Protein AF-A0A1Q3MLZ8-F1 (afdb_monomer)

Solvent-accessible surface area (backbone atoms only — not comparable to full-atom values): 15235 Å² total; per-residue (Å²): 138,84,83,76,79,77,81,77,80,66,78,76,72,69,44,71,68,52,43,53,50,34,52,52,49,49,41,58,77,70,60,62,85,71,58,78,44,83,71,49,74,43,59,50,39,74,92,38,87,83,41,72,38,33,39,41,32,28,36,39,48,103,58,30,32,38,43,34,30,24,43,70,86,47,43,76,33,33,35,39,60,50,59,80,72,77,79,40,69,57,86,44,72,70,50,44,52,54,44,48,55,50,40,51,52,52,48,63,74,63,61,66,91,61,54,62,44,75,65,43,84,82,76,55,88,64,62,95,39,49,45,42,27,35,26,35,58,97,89,28,38,45,40,78,40,88,43,29,38,33,30,23,41,28,38,94,78,70,41,79,44,32,40,35,40,54,90,73,77,60,50,69,73,89,65,80,66,69,51,54,69,69,58,37,49,56,41,52,58,50,52,59,73,70,64,76,49,72,96,40,46,80,69,47,78,46,75,46,76,75,38,72,29,31,39,24,52,88,86,45,69,50,27,42,52,20,38,38,26,44,29,44,39,33,31,36,68,88,85,51,76,49,70,48,72,46,76,45,40,20,33,20,69,79,52,48,74,51,89,62,89,83,76,79,134

Radius of gyration: 22.16 Å; Cα contacts (8 Å, |Δi|>4): 512; chains: 1; bounding box: 41×79×54 Å

pLDDT: mean 82.91, std 14.46, range [31.94, 97.62]

Secondary structure (DSSP, 8-state):
---------------HHHHHHHHHHHHHHTT--S--EEEEEE-TTSS-TT--SEEEEEEEETTEEEEEEE-TTS-EEEEEEEESS--PPP-SHHHHHHHHHHHHHHHHHH--SS-BPPP-TTT----TTEEEEEBEETTEEEEES--EEEEEEETTTTEEEEEE--S---EE-----SS-HHHHHHHHHHHHHHTTTTTSEEEEEEEPPPEEEEEE-TT-SEEEEEEEEEEEEEEE-SSSEEEEEEEEEEETTT-PEE-------

Mean predicted aligned error: 8.54 Å

Foldseek 3Di:
DDPPPPPPPPVPFDDQVLLVVLVVVLCVLQVAAADWDWDDWAAACPVHPPGQWIWTKTDRDPFKIKIFTAHRVSHTQKIAIDGPPDQAAQDDPVSLVVLLVLLVVSVVSSVAPFDWAFADPLQDDDPRQKGWTFGDDPPAGEHAPRQTWIWGAGPPVRHTRITHHDPDDAAEPDDDQPDDPVLLVVLQVCVVQPDDDP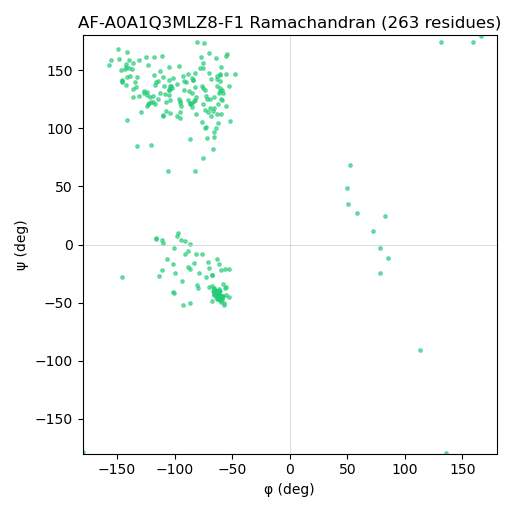PWHWPDKDWDRWGFHFYDHPPRSYTATWIKTFMWTWTDPVVDIFTDIDIWIAGRHPRHTDDHDDDGD

Nearest PDB structures (foldseek):
  4cpk-assembly1_A  TM=4.325E-01  e=4.401E-01  Staphylococcus aureus subsp. aureus Mu50
  8j1g-assembly1_B  TM=2.590E-01  e=1.345E+00  Pseudomonas veronii
  1iwm-assembly1_A  TM=2.422E-01  e=3.676E+00  Escherichia coli
  6baq-assembly1_A  TM=1.648E-01  e=5.747E+00  Mus musculus

Sequence (265 aa):
MILAALVLTVGAQMSAERAISATRAFIKDYKLPGKYSLLSCSPPGTWSPEDKLWHVDFVRSPSSKYEFQVNEKGRVIGMFRSGMERVMPIRTPEWKAKADDRAEQILKQFHPEFPYNPPDPYLARFGENAHVFMVTKNGLPFVGRILAYSVTIEGPTWEMTRFGAPDSLPSVNAKSPKITSKVAEQTAERSIRATDYKPFKLNSLKLGPPRLVYYAGETAPEARLAWYFKAMISIDRGRGYSGGEEGIVIDALTGERIKTPYRLP

Structure (mmCIF, N/CA/C/O backbone):
data_AF-A0A1Q3MLZ8-F1
#
_entry.id   AF-A0A1Q3MLZ8-F1
#
loop_
_atom_site.group_PDB
_atom_site.id
_atom_site.type_symbol
_atom_site.label_atom_id
_atom_site.label_alt_id
_atom_site.label_comp_id
_atom_site.label_asym_id
_atom_site.label_entity_id
_atom_site.label_seq_id
_atom_site.pdbx_PDB_ins_code
_atom_site.Cartn_x
_atom_site.Cartn_y
_atom_site.Cartn_z
_atom_site.occupancy
_atom_site.B_iso_or_equiv
_atom_site.auth_seq_id
_atom_site.auth_comp_id
_atom_site.auth_asym_id
_atom_site.auth_atom_id
_atom_site.pdbx_PDB_model_num
ATOM 1 N N . MET A 1 1 ? 10.216 -52.632 -20.377 1.00 36.22 1 MET A N 1
ATOM 2 C CA . MET A 1 1 ? 10.879 -51.311 -20.427 1.00 36.22 1 MET A CA 1
ATOM 3 C C . MET A 1 1 ? 9.826 -50.258 -20.124 1.00 36.22 1 MET A C 1
ATOM 5 O O . MET A 1 1 ? 9.014 -49.962 -20.988 1.00 36.22 1 MET A O 1
ATOM 9 N N . ILE A 1 2 ? 9.750 -49.799 -18.875 1.00 31.94 2 ILE A N 1
ATOM 10 C CA . ILE A 1 2 ? 8.797 -48.763 -18.459 1.00 31.94 2 ILE A CA 1
ATOM 11 C C . ILE A 1 2 ? 9.547 -47.434 -18.519 1.00 31.94 2 ILE A C 1
ATOM 13 O O . ILE A 1 2 ? 10.517 -47.238 -17.791 1.00 31.94 2 ILE A O 1
ATOM 17 N N . LEU A 1 3 ? 9.128 -46.561 -19.436 1.00 33.31 3 LEU A N 1
ATOM 18 C CA . LEU A 1 3 ? 9.609 -45.190 -19.545 1.00 33.31 3 LEU A CA 1
ATOM 19 C C . LEU A 1 3 ? 9.001 -44.401 -18.375 1.00 33.31 3 LEU A C 1
ATOM 21 O O . LEU A 1 3 ? 7.823 -44.050 -18.396 1.00 33.31 3 LEU A O 1
ATOM 25 N N . ALA A 1 4 ? 9.784 -44.169 -17.324 1.00 35.12 4 ALA A N 1
ATOM 26 C CA . ALA A 1 4 ? 9.413 -43.234 -16.274 1.00 35.12 4 ALA A CA 1
ATOM 27 C C . ALA A 1 4 ? 9.564 -41.812 -16.832 1.00 35.12 4 ALA A C 1
ATOM 29 O O . ALA A 1 4 ? 10.672 -41.286 -16.935 1.00 35.12 4 ALA A O 1
ATOM 30 N N . ALA A 1 5 ? 8.446 -41.203 -17.230 1.00 39.28 5 ALA A N 1
ATOM 31 C CA . ALA A 1 5 ? 8.375 -39.770 -17.468 1.00 39.28 5 ALA A CA 1
ATOM 32 C C . ALA A 1 5 ? 8.584 -39.065 -16.122 1.00 39.28 5 ALA A C 1
ATOM 34 O O . ALA A 1 5 ? 7.677 -38.959 -15.297 1.00 39.28 5 ALA A O 1
ATOM 35 N N . LEU A 1 6 ? 9.825 -38.648 -15.883 1.00 35.09 6 LEU A N 1
ATOM 36 C CA . LEU A 1 6 ? 10.214 -37.812 -14.763 1.00 35.09 6 LEU A CA 1
ATOM 37 C C . LEU A 1 6 ? 9.503 -36.461 -14.926 1.00 35.09 6 LEU A C 1
ATOM 39 O O . LEU A 1 6 ? 9.908 -35.621 -15.729 1.00 35.09 6 LEU A O 1
ATOM 43 N N . VAL A 1 7 ? 8.407 -36.270 -14.194 1.00 39.69 7 VAL A N 1
ATOM 44 C CA . VAL A 1 7 ? 7.743 -34.973 -14.048 1.00 39.69 7 VAL A CA 1
ATOM 45 C C . VAL A 1 7 ? 8.705 -34.056 -13.292 1.00 39.69 7 VAL A C 1
ATOM 47 O O . VAL A 1 7 ? 8.755 -34.040 -12.065 1.00 39.69 7 VAL A O 1
ATOM 50 N N . LEU A 1 8 ? 9.514 -33.307 -14.039 1.00 36.94 8 LEU A N 1
ATOM 51 C CA . LEU A 1 8 ? 10.316 -32.197 -13.535 1.00 36.94 8 LEU A CA 1
ATOM 52 C C . LEU A 1 8 ? 9.395 -30.997 -13.280 1.00 36.94 8 LEU A C 1
ATOM 54 O O . LEU A 1 8 ? 9.418 -30.012 -14.010 1.00 36.94 8 LEU A O 1
ATOM 58 N N . THR A 1 9 ? 8.602 -31.034 -12.211 1.00 38.34 9 THR A N 1
ATOM 59 C CA . THR A 1 9 ? 8.164 -29.794 -11.554 1.00 38.34 9 THR A CA 1
ATOM 60 C C . THR A 1 9 ? 9.270 -29.339 -10.609 1.00 38.34 9 THR A C 1
ATOM 62 O O . THR A 1 9 ? 9.102 -29.302 -9.393 1.00 38.34 9 THR A O 1
ATOM 65 N N . VAL A 1 10 ? 10.436 -29.017 -11.170 1.00 39.97 10 VAL A N 1
ATOM 66 C CA . VAL A 1 10 ? 11.390 -28.147 -10.485 1.00 39.97 10 VAL A CA 1
ATOM 67 C C . VAL A 1 10 ? 10.805 -26.757 -10.655 1.00 39.97 10 VAL A C 1
ATOM 69 O O . VAL A 1 10 ? 10.784 -26.234 -11.768 1.00 39.97 10 VAL A O 1
ATOM 72 N N . GLY A 1 11 ? 10.234 -26.195 -9.588 1.00 42.03 11 GLY A N 1
ATOM 73 C CA . GLY A 1 11 ? 9.784 -24.807 -9.590 1.00 42.03 11 GLY A CA 1
ATOM 74 C C . GLY A 1 11 ? 10.948 -23.942 -10.054 1.00 42.03 11 GLY A C 1
ATOM 75 O O . GLY A 1 11 ? 11.943 -23.829 -9.345 1.00 42.03 11 GLY A O 1
ATOM 76 N N . ALA A 1 12 ? 10.876 -23.435 -11.287 1.00 54.19 12 ALA A N 1
ATOM 77 C CA . ALA A 1 12 ? 11.987 -22.730 -11.901 1.00 54.19 12 ALA A CA 1
ATOM 78 C C . ALA A 1 12 ? 12.291 -21.489 -11.060 1.00 54.19 12 ALA A C 1
ATOM 80 O O . ALA A 1 12 ? 11.532 -20.514 -11.097 1.00 54.19 12 ALA A O 1
ATOM 81 N N . GLN A 1 13 ? 13.381 -21.558 -10.294 1.00 72.62 13 GLN A N 1
ATOM 82 C CA . GLN A 1 13 ? 13.883 -20.462 -9.480 1.00 72.62 13 GLN A CA 1
ATOM 83 C C . GLN A 1 13 ? 14.044 -19.226 -10.374 1.00 72.62 13 GLN A C 1
ATOM 85 O O . GLN A 1 13 ? 14.461 -19.324 -11.533 1.00 72.62 13 GLN A O 1
ATOM 90 N N . MET A 1 14 ? 13.627 -18.065 -9.873 1.00 88.06 14 MET A N 1
ATOM 91 C CA . MET A 1 14 ? 13.732 -16.817 -10.624 1.00 88.06 14 MET A CA 1
ATOM 92 C C . MET A 1 14 ? 15.195 -16.546 -10.993 1.00 88.06 14 MET A C 1
ATOM 94 O O . MET A 1 14 ? 16.074 -16.657 -10.140 1.00 88.06 14 MET A O 1
ATOM 98 N N . SER A 1 15 ? 15.448 -16.184 -12.252 1.00 92.56 15 SER A N 1
ATOM 99 C CA . SER A 1 15 ? 16.774 -15.812 -12.754 1.00 92.56 15 SER A CA 1
ATOM 100 C C . SER A 1 15 ? 16.832 -14.323 -13.093 1.00 92.56 15 SER A C 1
ATOM 102 O O . SER A 1 15 ? 15.796 -13.690 -13.312 1.00 92.56 15 SER A O 1
ATOM 104 N N . ALA A 1 16 ? 18.047 -13.778 -13.206 1.00 94.25 16 ALA A N 1
ATOM 105 C CA . ALA A 1 16 ? 18.265 -12.394 -13.630 1.00 94.25 16 ALA A CA 1
ATOM 106 C C . ALA A 1 16 ? 17.601 -12.100 -14.987 1.00 94.25 16 ALA A C 1
ATOM 108 O O . ALA A 1 16 ? 16.921 -11.091 -15.144 1.00 94.25 16 ALA A O 1
ATOM 109 N N . GLU A 1 17 ? 17.726 -13.013 -15.955 1.00 95.62 17 GLU A N 1
ATOM 110 C CA . GLU A 1 17 ? 17.107 -12.872 -17.279 1.00 95.62 17 GLU A CA 1
ATOM 111 C C . GLU A 1 17 ? 15.580 -12.800 -17.203 1.00 95.62 17 GLU A C 1
ATOM 113 O O . GLU A 1 17 ? 14.965 -11.958 -17.860 1.00 95.62 17 GLU A O 1
ATOM 118 N N . ARG A 1 18 ? 14.956 -13.638 -16.363 1.00 95.44 18 ARG A N 1
ATOM 119 C CA . ARG A 1 18 ? 13.503 -13.609 -16.155 1.00 95.44 18 ARG A CA 1
ATOM 120 C C . ARG A 1 18 ? 13.062 -12.319 -15.466 1.00 95.44 18 ARG A C 1
ATOM 122 O O . ARG A 1 18 ? 12.063 -11.744 -15.890 1.00 95.44 18 ARG A O 1
ATOM 129 N N . ALA A 1 19 ? 13.816 -11.830 -14.479 1.00 96.62 19 ALA A N 1
ATOM 130 C CA . ALA A 1 19 ? 13.542 -10.550 -13.826 1.00 96.62 19 ALA A CA 1
ATOM 131 C C . ALA A 1 19 ? 13.651 -9.374 -14.815 1.00 96.62 19 ALA A C 1
ATOM 133 O O . ALA A 1 19 ? 12.733 -8.562 -14.914 1.00 96.62 19 ALA A O 1
ATOM 134 N N . ILE A 1 20 ? 14.714 -9.325 -15.625 1.00 97.62 20 ILE A N 1
ATOM 135 C CA . ILE A 1 20 ? 14.895 -8.313 -16.678 1.00 97.62 20 ILE A CA 1
ATOM 136 C C . ILE A 1 20 ? 13.758 -8.384 -17.703 1.00 97.62 20 ILE A C 1
ATOM 138 O O . ILE A 1 20 ? 13.213 -7.350 -18.094 1.00 97.62 20 ILE A O 1
ATOM 142 N N . SER A 1 21 ? 13.383 -9.589 -18.142 1.00 96.81 21 SER A N 1
ATOM 143 C CA . SER A 1 21 ? 12.293 -9.792 -19.099 1.00 96.81 21 SER A CA 1
ATOM 144 C C . SER A 1 21 ? 10.950 -9.319 -18.539 1.00 96.81 21 SER A C 1
ATOM 146 O O . SER A 1 21 ? 10.215 -8.623 -19.240 1.00 96.81 21 SER A O 1
ATOM 148 N N . ALA A 1 22 ? 10.644 -9.641 -17.279 1.00 95.75 22 ALA A N 1
ATOM 149 C CA . ALA A 1 22 ? 9.442 -9.170 -16.595 1.00 95.75 22 ALA A CA 1
ATOM 150 C C . ALA A 1 22 ? 9.398 -7.637 -16.516 1.00 95.75 22 ALA A C 1
ATOM 152 O O . ALA A 1 22 ? 8.379 -7.027 -16.841 1.00 95.75 22 ALA A O 1
ATOM 153 N N . THR A 1 23 ? 10.519 -7.000 -16.174 1.00 97.19 23 THR A N 1
ATOM 154 C CA . THR A 1 23 ? 10.620 -5.536 -16.132 1.00 97.19 23 THR A CA 1
ATOM 155 C C . THR A 1 23 ? 10.431 -4.904 -17.513 1.00 97.19 23 THR A C 1
ATOM 157 O O . THR A 1 23 ? 9.721 -3.908 -17.643 1.00 97.19 23 THR A O 1
ATOM 160 N N . ARG A 1 24 ? 11.004 -5.484 -18.576 1.00 96.44 24 ARG A N 1
ATOM 161 C CA . ARG A 1 24 ? 10.799 -4.996 -19.953 1.00 96.44 24 ARG A CA 1
ATOM 162 C C . ARG A 1 24 ? 9.348 -5.132 -20.407 1.00 96.44 24 ARG A C 1
ATOM 164 O O . ARG A 1 24 ? 8.842 -4.220 -21.059 1.00 96.44 24 ARG A O 1
ATOM 171 N N . ALA A 1 25 ? 8.690 -6.240 -20.062 1.00 95.06 25 ALA A N 1
ATOM 172 C CA . ALA A 1 25 ? 7.267 -6.427 -20.325 1.00 95.06 25 ALA A CA 1
ATOM 173 C C . ALA A 1 25 ? 6.442 -5.352 -19.607 1.00 95.06 25 ALA A C 1
ATOM 175 O O . ALA A 1 25 ? 5.679 -4.645 -20.253 1.00 95.06 25 ALA A O 1
ATOM 176 N N . PHE A 1 26 ? 6.710 -5.115 -18.320 1.00 95.12 26 PHE A N 1
ATOM 177 C CA . PHE A 1 26 ? 6.059 -4.053 -17.553 1.00 95.12 26 PHE A CA 1
ATOM 178 C C . PHE A 1 26 ? 6.249 -2.668 -18.200 1.00 95.12 26 PHE A C 1
ATOM 180 O O . PHE A 1 26 ? 5.276 -1.963 -18.452 1.00 95.12 26 PHE A O 1
ATOM 187 N N . ILE A 1 27 ? 7.483 -2.283 -18.546 1.00 93.81 27 ILE A N 1
ATOM 188 C CA . ILE A 1 27 ? 7.768 -1.013 -19.243 1.00 93.81 27 ILE A CA 1
ATOM 189 C C . ILE A 1 27 ? 6.905 -0.863 -20.506 1.00 93.81 27 ILE A C 1
ATOM 191 O O . ILE A 1 27 ? 6.338 0.206 -20.746 1.00 93.81 27 ILE A O 1
ATOM 195 N N . LYS A 1 28 ? 6.798 -1.934 -21.301 1.00 92.31 28 LYS A N 1
ATOM 196 C CA . LYS A 1 28 ? 6.024 -1.962 -22.544 1.00 92.31 28 LYS A CA 1
ATOM 197 C C . LYS A 1 28 ? 4.520 -1.852 -22.285 1.00 92.31 28 LYS A C 1
ATOM 199 O O . LYS A 1 28 ? 3.865 -1.023 -22.915 1.00 92.31 28 LYS A O 1
ATOM 204 N N . ASP A 1 29 ? 3.992 -2.651 -21.366 1.00 91.56 29 ASP A N 1
ATOM 205 C CA . ASP A 1 29 ? 2.555 -2.761 -21.100 1.00 91.56 29 ASP A CA 1
ATOM 206 C C . ASP A 1 29 ? 1.985 -1.454 -20.530 1.00 91.56 29 ASP A C 1
ATOM 208 O O . ASP A 1 29 ? 0.914 -1.009 -20.948 1.00 91.56 29 ASP A O 1
ATOM 212 N N . TYR A 1 30 ? 2.746 -0.765 -19.670 1.00 89.81 30 TYR A N 1
ATOM 213 C CA . TYR A 1 30 ? 2.349 0.535 -19.105 1.00 89.81 30 TYR A CA 1
ATOM 214 C C . TYR A 1 30 ? 2.819 1.739 -19.912 1.00 89.81 30 TYR A C 1
ATOM 216 O O . TYR A 1 30 ? 2.558 2.875 -19.506 1.00 89.81 30 TYR A O 1
ATOM 224 N N . LYS A 1 31 ? 3.474 1.505 -21.057 1.00 89.50 31 LYS A N 1
ATOM 225 C CA . LYS A 1 31 ? 3.992 2.545 -21.955 1.00 89.50 31 LYS A CA 1
ATOM 226 C C . LYS A 1 31 ? 4.811 3.584 -21.196 1.00 89.50 31 LYS A C 1
ATOM 228 O O . LYS A 1 31 ? 4.578 4.787 -21.331 1.00 89.50 31 LYS A O 1
ATOM 233 N N . LEU A 1 32 ? 5.740 3.117 -20.361 1.00 89.94 32 LEU A N 1
ATOM 234 C CA . LEU A 1 32 ? 6.632 4.042 -19.683 1.00 89.94 32 LEU A CA 1
ATOM 235 C C . LEU A 1 32 ? 7.432 4.829 -20.752 1.00 89.94 32 LEU A C 1
ATOM 237 O O . LEU A 1 32 ? 7.745 4.286 -21.818 1.00 89.94 32 LEU A O 1
ATOM 241 N N . PRO A 1 33 ? 7.759 6.106 -20.495 1.00 86.38 33 PRO A N 1
ATOM 242 C CA . PRO A 1 33 ? 8.483 6.977 -21.421 1.00 86.38 33 PRO A CA 1
ATOM 243 C C . PRO A 1 33 ? 10.007 6.910 -21.242 1.00 86.38 33 PRO A C 1
ATOM 245 O O . PRO A 1 33 ? 10.520 6.928 -20.116 1.00 86.38 33 PRO A O 1
ATOM 248 N N . GLY A 1 34 ? 10.742 6.921 -22.354 1.00 84.31 34 GLY A N 1
ATOM 249 C CA . GLY A 1 34 ? 12.201 7.057 -22.378 1.00 84.31 34 GLY A CA 1
ATOM 250 C C . GLY A 1 34 ? 12.910 6.028 -23.254 1.00 84.31 34 GLY A C 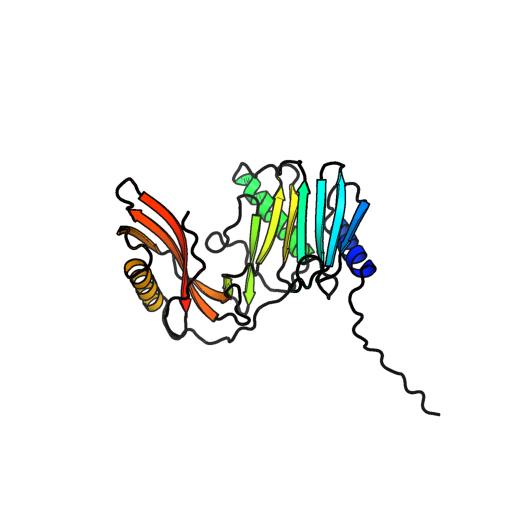1
ATOM 251 O O . GLY A 1 34 ? 12.298 5.116 -23.807 1.00 84.31 34 GLY A O 1
ATOM 252 N N . LYS A 1 35 ? 14.228 6.196 -23.391 1.00 84.88 35 LYS A N 1
ATOM 253 C CA . LYS A 1 35 ? 15.106 5.179 -23.979 1.00 84.88 35 LYS A CA 1
ATOM 254 C C . LYS A 1 35 ? 15.707 4.378 -22.836 1.00 84.88 35 LYS A C 1
ATOM 256 O O . LYS A 1 35 ? 16.299 4.965 -21.940 1.00 84.88 35 LYS A O 1
ATOM 261 N N . TYR A 1 36 ? 15.540 3.062 -22.875 1.00 89.06 36 TYR A N 1
ATOM 262 C CA . TYR A 1 36 ? 15.887 2.194 -21.756 1.00 89.06 36 TYR A CA 1
ATOM 263 C C . TYR A 1 36 ? 17.138 1.387 -22.037 1.00 89.06 36 TYR A C 1
ATOM 265 O O . TYR A 1 36 ? 17.123 0.480 -22.872 1.00 89.06 36 TYR A O 1
ATOM 273 N N . SER A 1 37 ? 18.182 1.660 -21.266 1.00 93.81 37 SER A N 1
ATOM 274 C CA . SER A 1 37 ? 19.364 0.806 -21.192 1.00 93.81 37 SER A CA 1
ATOM 275 C C . SER A 1 37 ? 19.428 0.183 -19.809 1.00 93.81 37 SER A C 1
ATOM 277 O O . SER A 1 37 ? 19.278 0.885 -18.811 1.00 93.81 37 SER A O 1
ATOM 279 N N . LEU A 1 38 ? 19.614 -1.137 -19.753 1.00 96.25 38 LEU A N 1
ATOM 280 C CA . LEU A 1 38 ? 19.795 -1.840 -18.486 1.00 96.25 38 LEU A CA 1
ATOM 281 C C . LEU A 1 38 ? 21.032 -1.263 -17.786 1.00 96.25 38 LEU A C 1
ATOM 283 O O . LEU A 1 38 ? 22.102 -1.219 -18.388 1.00 96.25 38 LEU A O 1
ATOM 287 N N . LEU A 1 39 ? 20.863 -0.811 -16.546 1.00 94.38 39 LEU A N 1
ATOM 288 C CA . LEU A 1 39 ? 21.945 -0.319 -15.698 1.00 94.38 39 LEU A CA 1
ATOM 289 C C . LEU A 1 39 ? 22.490 -1.448 -14.827 1.00 94.38 39 LEU A C 1
ATOM 291 O O . LEU A 1 39 ? 23.692 -1.693 -14.797 1.00 94.38 39 LEU A O 1
ATOM 295 N N . SER A 1 40 ? 21.594 -2.136 -14.123 1.00 95.69 40 SER A N 1
ATOM 296 C CA . SER A 1 40 ? 21.945 -3.210 -13.201 1.00 95.69 40 SER A CA 1
ATOM 297 C C . SER A 1 40 ? 20.780 -4.180 -13.010 1.00 95.69 40 SER A C 1
ATOM 299 O O . SER A 1 40 ? 19.616 -3.861 -13.261 1.00 95.69 40 SER A O 1
ATOM 301 N N . CYS A 1 41 ? 21.116 -5.391 -12.575 1.00 96.56 41 CYS A N 1
ATOM 302 C CA . CYS A 1 41 ? 20.168 -6.392 -12.111 1.00 96.56 41 CYS A CA 1
ATOM 303 C C . CYS A 1 41 ? 20.791 -7.101 -10.906 1.00 96.56 41 CYS A C 1
ATOM 305 O O . CYS A 1 41 ? 21.731 -7.881 -11.062 1.00 96.56 41 CYS A O 1
ATOM 307 N N . SER A 1 42 ? 20.284 -6.811 -9.714 1.00 95.69 42 SER A N 1
ATOM 308 C CA . SER A 1 42 ? 20.791 -7.330 -8.447 1.00 95.69 42 SER A CA 1
ATOM 309 C C . SER A 1 42 ? 19.855 -8.411 -7.897 1.00 95.69 42 SER A C 1
ATOM 311 O O . SER A 1 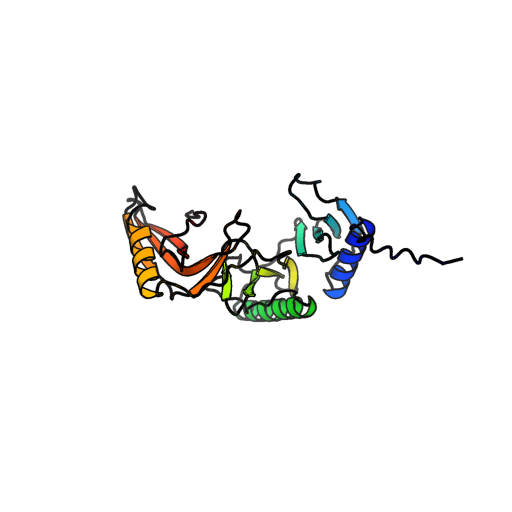42 ? 18.638 -8.202 -7.881 1.00 95.69 42 SER A O 1
ATOM 313 N N . PRO A 1 43 ? 20.385 -9.561 -7.447 1.00 94.00 43 PRO A N 1
ATOM 314 C CA . PRO A 1 43 ? 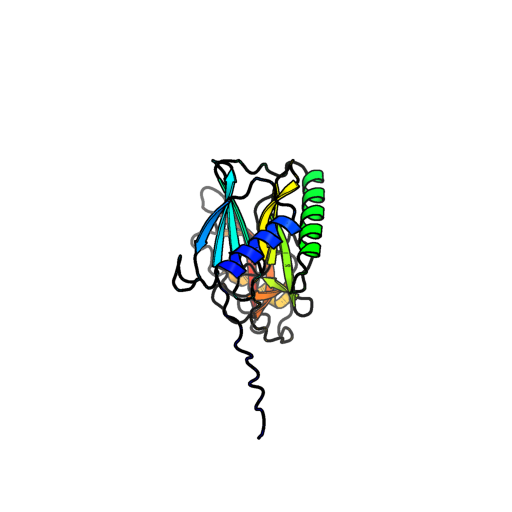19.573 -10.616 -6.851 1.00 94.00 43 PRO A CA 1
ATOM 315 C C . PRO A 1 43 ? 19.019 -10.216 -5.470 1.00 94.00 43 PRO A C 1
ATOM 317 O O . PRO A 1 43 ? 19.543 -9.287 -4.841 1.00 94.00 43 PRO A O 1
ATOM 320 N N . PRO A 1 44 ? 18.019 -10.960 -4.962 1.00 92.38 44 PRO A N 1
ATOM 321 C CA . PRO A 1 44 ? 17.619 -10.913 -3.558 1.00 92.38 44 PRO A CA 1
ATOM 322 C C . PRO A 1 44 ? 18.823 -11.017 -2.616 1.00 92.38 44 PRO A C 1
ATOM 324 O O . PRO A 1 44 ? 19.806 -11.691 -2.928 1.00 92.38 44 PRO A O 1
ATOM 327 N N . GLY A 1 45 ? 18.760 -10.354 -1.465 1.00 87.94 45 GLY A N 1
ATOM 328 C CA . GLY A 1 45 ? 19.842 -10.345 -0.481 1.00 87.94 45 GLY A CA 1
ATOM 329 C C . GLY A 1 45 ? 20.937 -9.296 -0.720 1.00 87.94 45 GLY A C 1
ATOM 330 O O . GLY A 1 45 ? 21.755 -9.074 0.169 1.00 87.94 45 GLY A O 1
ATOM 331 N N . THR A 1 46 ? 20.971 -8.638 -1.889 1.00 88.25 46 THR A N 1
ATOM 332 C CA . THR A 1 46 ? 22.059 -7.700 -2.244 1.00 88.25 46 THR A CA 1
ATOM 333 C C . THR A 1 46 ? 22.090 -6.463 -1.343 1.00 88.25 46 THR A C 1
ATOM 335 O O . THR A 1 46 ? 23.163 -6.016 -0.948 1.00 8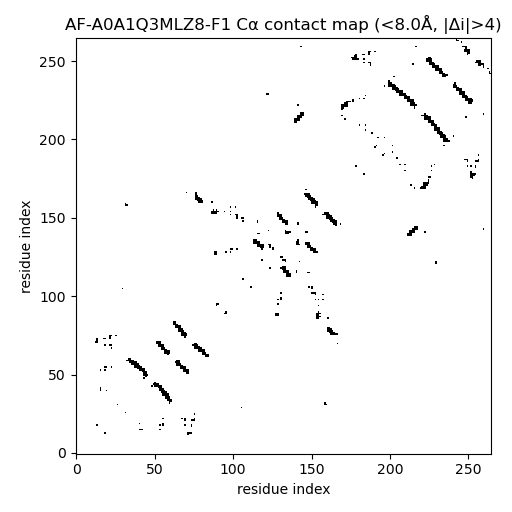8.25 46 THR A O 1
ATOM 338 N N . TRP A 1 47 ? 20.921 -5.898 -1.027 1.00 80.56 47 TRP A N 1
ATOM 339 C CA . TRP A 1 47 ? 20.807 -4.656 -0.252 1.00 80.56 47 TRP A CA 1
ATOM 340 C C . TRP A 1 47 ? 20.634 -4.912 1.246 1.00 80.56 47 TRP A C 1
ATOM 342 O O . TRP A 1 47 ? 21.084 -4.119 2.071 1.00 80.56 47 TRP A O 1
ATOM 352 N N . SER A 1 48 ? 19.988 -6.022 1.606 1.00 81.25 48 SER A N 1
ATOM 353 C CA . SER A 1 48 ? 19.927 -6.532 2.973 1.00 81.25 48 SER A CA 1
ATOM 354 C C . SER A 1 48 ? 19.634 -8.037 2.968 1.00 81.25 48 SER A C 1
ATOM 356 O O . SER A 1 48 ? 18.993 -8.517 2.033 1.00 81.25 48 SER A O 1
ATOM 358 N N . PRO A 1 49 ? 20.027 -8.795 4.010 1.00 79.75 49 PRO A N 1
ATOM 359 C CA . PRO A 1 49 ? 19.755 -10.235 4.083 1.00 79.75 49 PRO A CA 1
ATOM 360 C C . PRO A 1 49 ? 18.265 -10.610 4.060 1.00 79.75 49 PRO A C 1
ATOM 362 O O . PRO A 1 49 ? 17.921 -11.743 3.733 1.00 79.75 49 PRO A O 1
ATOM 365 N N . GLU A 1 50 ? 17.378 -9.679 4.419 1.00 79.44 50 GLU A N 1
ATOM 366 C CA . GLU A 1 50 ? 15.927 -9.903 4.457 1.00 79.44 50 GLU A CA 1
ATOM 367 C C . GLU A 1 50 ? 15.219 -9.551 3.143 1.00 79.44 50 GLU A C 1
ATOM 369 O O . GLU A 1 50 ? 14.028 -9.826 2.979 1.00 79.44 50 GLU A O 1
ATOM 374 N N . ASP A 1 51 ? 15.937 -8.945 2.200 1.00 81.25 51 ASP A N 1
ATOM 375 C CA . ASP A 1 51 ? 15.403 -8.550 0.909 1.00 81.25 51 ASP A CA 1
ATOM 376 C C . ASP A 1 51 ? 15.195 -9.764 -0.000 1.00 81.25 51 ASP A C 1
ATOM 378 O O . ASP A 1 51 ? 16.138 -10.444 -0.404 1.00 81.25 51 ASP A O 1
ATOM 382 N N . LYS A 1 52 ? 13.934 -10.031 -0.338 1.00 87.81 52 LYS A N 1
ATOM 383 C CA . LYS A 1 52 ? 13.527 -11.187 -1.149 1.00 87.81 52 LYS A CA 1
ATOM 384 C C . LYS A 1 52 ? 13.324 -10.842 -2.625 1.00 87.81 52 LYS A C 1
ATOM 386 O O . LYS A 1 52 ? 12.820 -11.676 -3.376 1.00 87.81 52 LYS A O 1
ATOM 391 N N . LEU A 1 53 ? 13.662 -9.623 -3.042 1.00 93.06 53 LEU A N 1
ATOM 392 C CA . LEU A 1 53 ? 13.298 -9.087 -4.350 1.00 93.06 53 LEU A CA 1
ATOM 393 C C . LEU A 1 53 ? 14.516 -8.951 -5.259 1.00 93.06 53 LEU A C 1
ATOM 395 O O . LEU A 1 53 ? 15.613 -8.608 -4.829 1.00 93.06 53 LEU A O 1
ATOM 399 N N . TRP A 1 54 ? 14.302 -9.200 -6.546 1.00 96.00 54 TRP A N 1
ATOM 400 C CA . TRP A 1 54 ? 15.237 -8.779 -7.580 1.00 96.00 54 TRP A CA 1
ATOM 401 C C . TRP A 1 54 ? 15.088 -7.277 -7.799 1.00 96.00 54 TRP A C 1
ATOM 403 O O . TRP A 1 54 ? 13.966 -6.788 -7.947 1.00 96.00 54 TRP A O 1
ATOM 413 N N . HIS A 1 55 ? 16.209 -6.564 -7.885 1.00 96.81 55 HIS A N 1
ATOM 414 C CA . HIS A 1 55 ? 16.230 -5.137 -8.215 1.00 96.81 55 HIS A CA 1
ATOM 415 C C . HIS A 1 55 ? 16.767 -4.959 -9.621 1.00 96.81 55 HIS A C 1
ATOM 417 O O . HIS A 1 55 ? 17.869 -5.416 -9.924 1.00 96.81 55 HIS A O 1
ATOM 423 N N . VAL A 1 56 ? 15.985 -4.329 -10.488 1.00 97.44 56 VAL A N 1
ATOM 424 C CA . VAL A 1 56 ? 16.347 -4.117 -11.890 1.00 97.44 56 VAL A CA 1
ATOM 425 C C . VAL A 1 56 ? 16.285 -2.629 -12.182 1.00 97.44 56 VAL A C 1
ATOM 427 O O . VAL A 1 56 ? 15.211 -2.038 -12.101 1.00 97.44 56 VAL A O 1
ATOM 430 N N . ASP A 1 57 ? 17.408 -2.044 -12.581 1.00 96.00 57 ASP A N 1
ATOM 431 C CA . ASP A 1 57 ? 17.495 -0.618 -12.876 1.00 96.00 57 ASP A CA 1
ATOM 432 C C . ASP A 1 57 ? 17.665 -0.385 -14.375 1.00 96.00 57 ASP A C 1
ATOM 434 O O . ASP A 1 57 ? 18.488 -1.019 -15.042 1.00 96.00 57 ASP A O 1
ATOM 438 N N . PHE A 1 58 ? 16.931 0.588 -14.905 1.00 95.94 58 PHE A N 1
ATOM 439 C CA . PHE A 1 58 ? 17.072 1.065 -16.275 1.00 95.94 58 PHE A CA 1
ATOM 440 C C . PHE A 1 58 ? 17.399 2.552 -16.287 1.00 95.94 58 PHE A C 1
ATOM 442 O O . PHE A 1 58 ? 16.657 3.368 -15.737 1.00 95.94 58 PHE A O 1
ATOM 449 N N . VAL A 1 59 ? 18.469 2.925 -16.989 1.00 92.81 59 VAL A N 1
ATOM 450 C CA . VAL A 1 59 ? 18.712 4.325 -17.349 1.00 92.81 59 VAL A CA 1
ATOM 451 C C . VAL A 1 59 ? 17.608 4.759 -18.309 1.00 92.81 59 VAL A C 1
ATOM 453 O O . VAL A 1 59 ? 17.375 4.085 -19.313 1.00 92.81 59 VAL A O 1
ATOM 456 N N . ARG A 1 60 ? 16.936 5.872 -17.993 1.00 87.25 60 ARG A N 1
ATOM 457 C CA . ARG A 1 60 ? 15.899 6.505 -18.827 1.00 87.25 60 ARG A CA 1
ATOM 458 C C . ARG A 1 60 ? 16.464 7.700 -19.599 1.00 87.25 60 ARG A C 1
ATOM 460 O O . ARG A 1 60 ? 16.138 7.910 -20.767 1.00 87.25 60 ARG A O 1
ATOM 467 N N . SER A 1 61 ? 17.284 8.497 -18.919 1.00 85.19 61 SER A N 1
ATOM 468 C CA . SER A 1 61 ? 18.018 9.659 -19.426 1.00 85.19 61 SER A CA 1
ATOM 469 C C . SER A 1 61 ? 19.331 9.794 -18.631 1.00 85.19 61 SER A C 1
ATOM 471 O O . SER A 1 61 ? 19.478 9.137 -17.600 1.00 85.19 61 SER A O 1
ATOM 473 N N . PRO A 1 62 ? 20.297 10.637 -19.043 1.00 84.62 62 PRO A N 1
ATOM 474 C CA . PRO A 1 62 ? 21.535 10.831 -18.279 1.00 84.62 62 PRO A CA 1
ATOM 475 C C . PRO A 1 62 ? 21.330 11.276 -16.819 1.00 84.62 62 PRO A C 1
ATOM 477 O O . PRO A 1 62 ? 22.221 11.094 -15.996 1.00 84.62 62 PRO A O 1
ATOM 480 N N . SER A 1 63 ? 20.171 11.856 -16.488 1.00 84.56 63 SER A N 1
ATOM 481 C CA . SER A 1 63 ? 19.837 12.383 -15.159 1.00 84.56 63 SER A CA 1
ATOM 482 C C . SER A 1 63 ? 18.670 11.659 -14.475 1.00 84.56 63 SER A C 1
ATOM 484 O O . SER A 1 63 ? 18.241 12.099 -13.403 1.00 84.56 63 SER A O 1
ATOM 486 N N . SER A 1 64 ? 18.145 10.574 -15.062 1.00 88.88 64 SER A N 1
ATOM 487 C CA . SER A 1 64 ? 17.008 9.823 -14.521 1.00 88.88 64 SER A CA 1
ATOM 488 C C . SER A 1 64 ? 17.097 8.322 -14.802 1.00 88.88 64 SER A C 1
ATOM 490 O O . SER A 1 64 ? 17.458 7.887 -15.900 1.00 88.88 64 SER A O 1
ATOM 492 N N . LYS A 1 65 ? 16.693 7.518 -13.815 1.00 92.25 65 LYS A N 1
ATOM 493 C CA . LYS A 1 65 ? 16.534 6.066 -13.939 1.00 92.25 65 LYS A CA 1
ATOM 494 C C . LYS A 1 65 ? 15.176 5.606 -13.411 1.00 92.25 65 LYS A C 1
ATOM 496 O O . LYS A 1 65 ? 14.526 6.297 -12.625 1.00 92.25 65 LYS A O 1
ATOM 501 N N . TYR A 1 66 ? 14.755 4.435 -13.867 1.00 94.06 66 TYR A N 1
ATOM 502 C CA . TYR A 1 66 ? 13.694 3.661 -13.239 1.00 94.06 66 TYR A CA 1
ATOM 503 C C . TYR A 1 66 ? 14.308 2.499 -12.475 1.00 94.06 66 TYR A C 1
ATOM 505 O O . TYR A 1 66 ? 15.188 1.815 -12.992 1.00 94.06 66 TYR A O 1
ATOM 513 N N . GLU A 1 67 ? 13.801 2.276 -11.276 1.00 95.62 67 GLU A N 1
ATOM 514 C CA . GLU A 1 67 ? 14.240 1.234 -10.359 1.00 95.62 67 GLU A CA 1
ATOM 515 C C . GLU A 1 67 ? 13.037 0.338 -10.088 1.00 95.62 67 GLU A C 1
ATOM 517 O O . GLU A 1 67 ? 11.974 0.822 -9.682 1.00 95.62 67 GLU A O 1
ATOM 522 N N . PHE A 1 68 ? 13.178 -0.952 -10.373 1.00 97.00 68 PHE A N 1
ATOM 523 C CA . PHE A 1 68 ? 12.097 -1.930 -10.309 1.00 97.00 68 PHE A CA 1
ATOM 524 C C . PHE A 1 68 ? 12.402 -3.011 -9.284 1.00 97.00 68 PHE A C 1
ATOM 526 O O . PHE A 1 68 ? 13.539 -3.452 -9.154 1.00 97.00 68 PHE A O 1
ATOM 533 N N . GLN A 1 69 ? 11.354 -3.490 -8.624 1.00 95.81 69 GLN A N 1
ATOM 534 C CA . GLN A 1 69 ? 11.392 -4.600 -7.685 1.00 95.81 69 GLN A CA 1
ATOM 535 C C . GLN A 1 69 ? 10.536 -5.743 -8.223 1.00 95.81 69 GLN A C 1
ATOM 537 O O . GLN A 1 69 ? 9.333 -5.569 -8.453 1.00 95.81 69 GLN A O 1
ATOM 542 N N . VAL A 1 70 ? 11.154 -6.907 -8.419 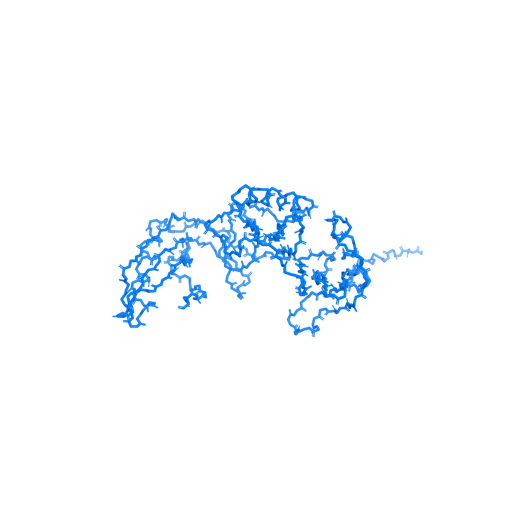1.00 95.69 70 VAL A N 1
ATOM 543 C CA . VAL A 1 70 ? 10.524 -8.097 -9.000 1.00 95.69 70 VAL A CA 1
ATOM 544 C C . VAL A 1 70 ? 10.554 -9.242 -7.994 1.00 95.69 70 VAL A C 1
ATOM 546 O O . VAL A 1 70 ? 11.606 -9.576 -7.451 1.00 95.69 70 VAL A O 1
ATOM 549 N N . ASN A 1 71 ? 9.398 -9.851 -7.739 1.00 93.19 71 ASN A N 1
ATOM 550 C CA . ASN A 1 71 ? 9.298 -10.980 -6.815 1.00 93.19 71 ASN A CA 1
ATOM 551 C C . ASN A 1 71 ? 9.725 -12.312 -7.461 1.00 93.19 71 ASN A C 1
ATOM 553 O O . ASN A 1 71 ? 9.956 -12.414 -8.668 1.00 93.19 71 ASN A O 1
ATOM 557 N N . GLU A 1 72 ? 9.773 -13.376 -6.659 1.00 91.25 72 GLU A N 1
ATOM 558 C CA . GLU A 1 72 ? 10.127 -14.733 -7.105 1.00 91.25 72 GLU A CA 1
ATOM 55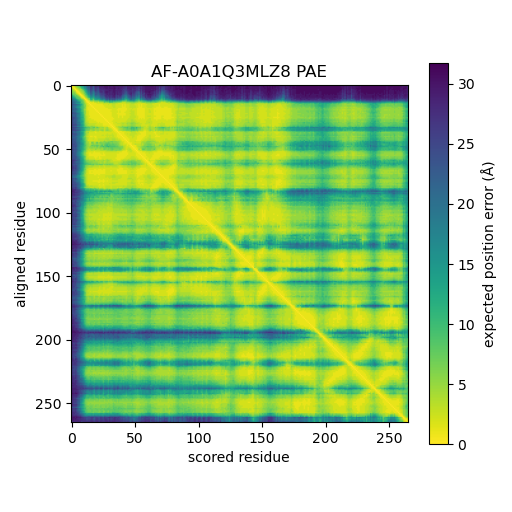9 C C . GLU A 1 72 ? 9.179 -15.324 -8.164 1.00 91.25 72 GLU A C 1
ATOM 561 O O . GLU A 1 72 ? 9.537 -16.279 -8.852 1.00 91.25 72 GLU A O 1
ATOM 566 N N . LYS A 1 73 ? 7.981 -14.745 -8.328 1.00 90.50 73 LYS A N 1
ATOM 567 C CA . LYS A 1 73 ? 6.993 -15.132 -9.346 1.00 90.50 73 LYS A CA 1
ATOM 568 C C . LYS A 1 73 ? 7.196 -14.396 -10.674 1.00 90.50 73 LYS A C 1
ATOM 570 O O . LYS A 1 73 ? 6.512 -14.699 -11.647 1.00 90.50 73 LYS A O 1
ATOM 575 N N . GLY A 1 74 ? 8.128 -13.444 -10.733 1.00 91.88 74 GLY A N 1
ATOM 576 C CA . GLY A 1 74 ? 8.444 -12.677 -11.938 1.00 91.88 74 GLY A CA 1
ATOM 577 C C . GLY A 1 74 ? 7.487 -11.513 -12.144 1.00 91.88 74 GLY A C 1
ATOM 578 O O . GLY A 1 74 ? 7.273 -11.087 -13.274 1.00 91.88 74 GLY A O 1
ATOM 579 N N . ARG A 1 75 ? 6.874 -11.018 -11.065 1.00 92.12 75 ARG A N 1
ATOM 580 C CA . ARG A 1 75 ? 5.962 -9.876 -11.096 1.00 92.12 75 ARG A CA 1
ATOM 581 C C . ARG A 1 75 ? 6.667 -8.644 -10.560 1.00 92.12 75 ARG A C 1
ATOM 583 O O . ARG A 1 75 ? 7.301 -8.699 -9.508 1.00 92.12 75 ARG A O 1
ATOM 590 N N . VAL A 1 76 ? 6.514 -7.529 -11.267 1.00 94.44 76 VAL A N 1
ATOM 591 C CA . VAL A 1 76 ? 6.920 -6.215 -10.765 1.00 94.44 76 VAL A CA 1
ATOM 592 C C . VAL A 1 76 ? 5.948 -5.819 -9.658 1.00 94.44 76 VAL A C 1
ATOM 594 O O . VAL A 1 76 ? 4.762 -5.616 -9.915 1.00 94.44 76 VAL A O 1
ATOM 597 N N . ILE A 1 77 ? 6.447 -5.725 -8.429 1.00 92.81 77 ILE A N 1
ATOM 598 C CA . ILE A 1 77 ? 5.664 -5.307 -7.257 1.00 92.81 77 ILE A CA 1
ATOM 599 C C . ILE A 1 77 ? 6.025 -3.897 -6.790 1.00 92.81 77 ILE A C 1
ATOM 601 O O . ILE A 1 77 ? 5.309 -3.302 -5.991 1.00 92.81 77 ILE A O 1
ATOM 605 N N . GLY A 1 78 ? 7.122 -3.347 -7.300 1.00 93.44 78 GLY A N 1
ATOM 606 C CA . GLY A 1 78 ? 7.570 -2.001 -6.994 1.00 93.44 78 GLY A CA 1
ATOM 607 C C . GLY A 1 78 ? 8.239 -1.378 -8.205 1.00 93.44 78 GLY A C 1
ATOM 608 O O . GLY A 1 78 ? 8.968 -2.040 -8.940 1.00 93.44 78 GLY A O 1
ATOM 609 N N . MET A 1 79 ? 7.992 -0.095 -8.413 1.00 94.38 79 MET A N 1
ATOM 610 C CA . MET A 1 79 ? 8.750 0.729 -9.342 1.00 94.38 79 MET A CA 1
ATOM 611 C C . MET A 1 79 ? 8.833 2.139 -8.777 1.00 94.38 79 MET A C 1
ATOM 613 O O . MET A 1 79 ? 7.840 2.676 -8.282 1.00 94.38 79 MET A O 1
ATOM 617 N N . PHE A 1 80 ? 9.985 2.781 -8.912 1.00 91.62 80 PHE A N 1
ATOM 618 C CA . PHE A 1 80 ? 10.098 4.219 -8.737 1.00 91.62 80 PHE A CA 1
ATOM 619 C C . PHE A 1 80 ? 11.010 4.847 -9.788 1.00 91.62 80 PHE A C 1
ATOM 621 O O . PHE A 1 80 ? 11.999 4.261 -10.220 1.00 91.62 80 PHE A O 1
ATOM 628 N N . ARG A 1 81 ? 10.659 6.062 -10.205 1.00 90.75 81 ARG A N 1
ATOM 629 C CA . ARG A 1 81 ? 11.515 6.929 -11.009 1.00 90.75 81 ARG A CA 1
ATOM 630 C C . ARG A 1 81 ? 12.376 7.758 -10.066 1.00 90.75 81 ARG A C 1
ATOM 632 O O . ARG A 1 81 ? 11.836 8.474 -9.222 1.00 90.75 81 ARG A O 1
ATOM 639 N N . SER A 1 82 ? 13.689 7.691 -10.221 1.00 85.25 82 SER A N 1
ATOM 640 C CA . SER A 1 82 ? 14.641 8.534 -9.497 1.00 85.25 82 SER A CA 1
ATOM 641 C C . SER A 1 82 ? 15.446 9.409 -10.459 1.00 85.25 82 SER A C 1
ATOM 643 O O . SER A 1 82 ? 15.469 9.181 -11.676 1.00 85.25 82 SER A O 1
ATOM 645 N N . GLY A 1 83 ? 16.056 10.469 -9.925 1.00 78.69 83 GLY A N 1
ATOM 646 C CA . GLY A 1 83 ? 16.829 11.438 -10.702 1.00 78.69 83 GLY A CA 1
ATOM 647 C C . GLY A 1 83 ? 16.554 12.893 -10.330 1.00 78.69 83 GLY A C 1
ATOM 648 O O . GLY A 1 83 ? 15.757 13.185 -9.441 1.00 78.69 83 GLY A O 1
ATOM 649 N N . MET A 1 84 ? 17.226 13.811 -11.030 1.00 61.09 84 MET A N 1
ATOM 650 C CA . MET A 1 84 ? 17.103 15.263 -10.808 1.00 61.09 84 MET A CA 1
ATOM 651 C C . MET A 1 84 ? 15.872 15.890 -11.486 1.00 61.09 84 MET A C 1
ATOM 653 O O . MET A 1 84 ? 15.570 17.061 -11.257 1.00 61.09 84 MET A O 1
ATOM 657 N N . GLU A 1 85 ? 15.149 15.132 -12.314 1.00 66.50 85 GLU A N 1
ATOM 658 C CA . GLU A 1 85 ? 13.902 15.590 -12.928 1.00 66.50 85 GLU A CA 1
ATOM 659 C C . GLU A 1 85 ? 12.814 15.729 -11.852 1.00 66.50 85 GLU A C 1
ATOM 661 O O . GLU A 1 85 ? 12.350 14.743 -11.273 1.00 66.50 85 GLU A O 1
ATOM 666 N N . ARG A 1 86 ? 12.418 16.974 -11.560 1.00 66.06 86 ARG A N 1
ATOM 667 C CA . ARG A 1 86 ? 11.360 17.257 -10.585 1.00 66.06 86 ARG A CA 1
ATOM 668 C C . ARG A 1 86 ? 10.045 16.648 -11.054 1.00 66.06 86 ARG A C 1
ATOM 670 O O . ARG A 1 86 ? 9.528 17.063 -12.083 1.00 66.06 86 ARG A O 1
ATOM 677 N N . VAL A 1 87 ? 9.483 15.757 -10.235 1.00 70.81 87 VAL A N 1
ATOM 678 C CA . VAL A 1 87 ? 8.088 15.324 -10.368 1.00 70.81 87 VAL A CA 1
ATOM 679 C C . VAL A 1 87 ? 7.198 16.537 -10.135 1.00 70.81 87 VAL A C 1
ATOM 681 O O . VAL A 1 87 ? 7.158 17.084 -9.029 1.00 70.81 87 VAL A O 1
ATOM 684 N N . MET A 1 88 ? 6.510 16.984 -11.179 1.00 74.94 88 MET A N 1
ATOM 685 C CA . MET A 1 88 ? 5.585 18.101 -11.050 1.00 74.94 88 MET A CA 1
ATOM 686 C C . MET A 1 88 ? 4.303 17.672 -10.305 1.00 74.94 88 MET A C 1
ATOM 688 O O . MET A 1 88 ? 3.734 16.614 -10.594 1.00 74.94 88 MET A O 1
ATOM 692 N N . PRO A 1 89 ? 3.848 18.462 -9.311 1.00 75.88 89 PRO A N 1
ATOM 693 C CA . PRO A 1 89 ? 2.688 18.104 -8.506 1.00 75.88 89 PRO A CA 1
ATOM 694 C C . PRO A 1 89 ? 1.372 18.310 -9.253 1.00 75.88 89 PRO A C 1
ATOM 696 O O . PRO A 1 89 ? 1.271 19.142 -10.159 1.00 75.88 89 PRO A O 1
ATOM 699 N N . ILE A 1 90 ? 0.348 17.584 -8.816 1.00 77.62 90 ILE A N 1
ATOM 700 C CA . ILE A 1 90 ? -1.049 17.811 -9.174 1.00 77.62 90 ILE A CA 1
ATOM 701 C C . ILE A 1 90 ? -1.517 19.119 -8.525 1.00 77.62 90 ILE A C 1
ATOM 703 O O . ILE A 1 90 ? -1.510 19.252 -7.307 1.00 77.62 90 ILE A O 1
ATOM 707 N N . ARG A 1 91 ? -1.897 20.110 -9.342 1.00 78.31 91 ARG A N 1
ATOM 708 C CA . ARG A 1 91 ? -2.130 21.490 -8.870 1.00 78.31 91 ARG A CA 1
ATOM 709 C C . ARG A 1 91 ? -3.594 21.867 -8.674 1.00 78.31 91 ARG A C 1
ATOM 711 O O . ARG A 1 91 ? -3.861 22.882 -8.040 1.00 78.31 91 ARG A O 1
ATOM 718 N N . THR A 1 92 ? -4.529 21.107 -9.244 1.00 81.62 92 TH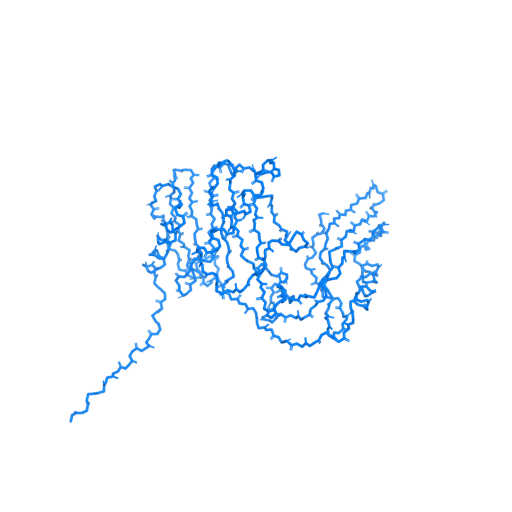R A N 1
ATOM 719 C CA . THR A 1 92 ? -5.962 21.434 -9.198 1.00 81.62 92 THR A CA 1
ATOM 720 C C . THR A 1 92 ? -6.815 20.201 -8.890 1.00 81.62 92 THR A C 1
ATOM 722 O O . THR A 1 92 ? -6.384 19.075 -9.170 1.00 81.62 92 THR A O 1
ATOM 725 N N . PRO A 1 93 ? -8.036 20.379 -8.349 1.00 81.12 93 PRO A N 1
ATOM 726 C CA . PRO A 1 93 ? -8.978 19.279 -8.143 1.00 81.12 93 PRO A CA 1
ATOM 727 C C . PRO A 1 93 ? -9.306 18.505 -9.428 1.00 81.12 93 PRO A C 1
ATOM 729 O O . PRO A 1 93 ? -9.393 17.280 -9.407 1.00 81.12 93 PRO A O 1
ATOM 732 N N . GLU A 1 94 ? -9.422 19.187 -10.569 1.00 84.12 94 GLU A N 1
ATOM 733 C CA . GLU A 1 94 ? -9.690 18.547 -11.863 1.00 84.12 94 GLU A CA 1
ATOM 734 C C . GLU A 1 94 ? -8.519 17.664 -12.297 1.00 84.12 94 GLU A C 1
ATOM 736 O O . GLU A 1 94 ? -8.717 16.584 -12.853 1.00 84.12 94 GLU A O 1
ATOM 741 N N . TRP A 1 95 ? -7.284 18.102 -12.040 1.00 84.81 95 TRP A N 1
ATOM 742 C CA . TRP A 1 95 ? -6.104 17.281 -12.298 1.00 84.81 95 TRP A CA 1
ATOM 743 C C . TRP A 1 95 ? -6.045 16.080 -11.361 1.00 84.81 95 TRP A C 1
ATOM 745 O O . TRP A 1 95 ? -5.644 15.003 -11.795 1.00 84.81 95 TRP A O 1
ATOM 755 N N . LYS A 1 96 ? -6.477 16.242 -10.106 1.00 82.88 96 LYS A N 1
ATOM 756 C CA . LYS A 1 96 ? -6.551 15.136 -9.150 1.00 82.88 96 LYS A CA 1
ATOM 757 C C . LYS A 1 96 ? -7.523 14.060 -9.620 1.00 82.88 96 LYS A C 1
ATOM 759 O O . LYS A 1 96 ? -7.126 12.900 -9.652 1.00 82.88 96 LYS A O 1
ATOM 764 N N . ALA A 1 97 ? -8.718 14.446 -10.067 1.00 82.81 97 ALA A N 1
ATOM 765 C CA . ALA A 1 97 ? -9.696 13.514 -10.627 1.00 82.81 97 ALA A CA 1
ATOM 766 C C . ALA A 1 97 ? -9.137 12.761 -11.849 1.00 82.81 97 ALA A C 1
ATOM 768 O O . ALA A 1 97 ? -9.181 11.537 -11.899 1.00 82.81 97 ALA A O 1
ATOM 769 N N . LYS A 1 98 ? -8.497 13.469 -12.790 1.00 86.94 98 LYS A N 1
ATOM 770 C CA . LYS A 1 98 ? -7.852 12.830 -13.953 1.00 86.94 98 LYS A CA 1
ATOM 771 C C . LYS A 1 98 ? -6.729 11.869 -13.563 1.00 86.94 98 LYS A C 1
ATOM 773 O O . LYS A 1 98 ? -6.549 10.830 -14.197 1.00 86.94 98 LYS A O 1
ATOM 778 N N . ALA A 1 99 ? -5.950 12.222 -12.546 1.00 86.06 99 ALA A N 1
ATOM 779 C CA . ALA A 1 99 ? -4.876 11.381 -12.044 1.00 86.06 99 ALA A CA 1
ATOM 780 C C . ALA A 1 99 ? -5.421 10.136 -11.315 1.00 86.06 99 ALA A C 1
ATOM 782 O O . ALA A 1 99 ? -4.873 9.050 -11.502 1.00 86.06 99 ALA A O 1
ATOM 783 N N . ASP A 1 100 ? -6.532 10.264 -10.576 1.00 85.81 100 ASP A N 1
ATOM 784 C CA . ASP A 1 100 ? -7.270 9.135 -9.988 1.00 85.81 100 ASP A CA 1
ATOM 785 C C . ASP A 1 100 ? -7.766 8.169 -11.076 1.00 85.81 100 ASP A C 1
ATOM 787 O O . ASP A 1 100 ? -7.467 6.974 -11.011 1.00 85.81 100 ASP A O 1
ATOM 791 N N . ASP A 1 101 ? -8.421 8.686 -12.122 1.00 88.56 101 ASP A N 1
ATOM 792 C CA . ASP A 1 101 ? -8.909 7.882 -13.251 1.00 88.56 101 ASP A CA 1
ATOM 793 C C . ASP A 1 101 ? -7.761 7.140 -13.948 1.00 88.56 101 ASP A C 1
ATOM 795 O O . ASP A 1 101 ? -7.852 5.949 -14.266 1.00 88.56 101 ASP A O 1
ATOM 799 N N . ARG A 1 102 ? -6.636 7.832 -14.176 1.00 90.50 102 ARG A N 1
ATOM 800 C CA . ARG A 1 102 ? -5.454 7.238 -14.808 1.00 90.50 102 ARG A CA 1
ATOM 801 C C . ARG A 1 102 ? -4.834 6.148 -13.935 1.00 90.50 102 ARG A C 1
ATOM 803 O O . ARG A 1 102 ? -4.456 5.098 -14.460 1.00 90.50 102 ARG A O 1
ATOM 810 N N . ALA A 1 103 ? -4.726 6.383 -12.631 1.00 89.81 103 ALA A N 1
ATOM 811 C CA . ALA A 1 103 ? -4.216 5.405 -11.680 1.00 89.81 103 ALA A CA 1
ATOM 812 C C . ALA A 1 103 ? -5.102 4.151 -11.628 1.00 89.81 103 ALA A C 1
ATOM 814 O O . ALA A 1 103 ? -4.584 3.034 -11.642 1.00 89.81 103 ALA A O 1
ATOM 815 N N . GLU A 1 104 ? -6.426 4.317 -11.648 1.00 89.38 104 GLU A N 1
ATOM 816 C CA . GLU A 1 104 ? -7.364 3.195 -11.679 1.00 89.38 104 GLU A CA 1
ATOM 817 C C . GLU A 1 104 ? -7.248 2.390 -12.984 1.00 89.38 104 GLU A C 1
ATOM 819 O O . GLU A 1 104 ? -7.258 1.159 -12.957 1.00 89.38 104 GLU A O 1
ATOM 824 N N . GLN A 1 105 ? -7.081 3.056 -14.132 1.00 90.56 105 GLN A N 1
ATOM 825 C CA . GLN A 1 105 ? -6.849 2.379 -15.414 1.00 90.56 105 GLN A CA 1
ATOM 826 C C . GLN A 1 105 ? -5.561 1.550 -15.411 1.00 90.56 105 GLN A C 1
ATOM 828 O O . GLN A 1 105 ? -5.571 0.412 -15.879 1.00 90.56 105 GLN A O 1
ATOM 833 N N . ILE A 1 106 ? -4.466 2.102 -14.878 1.00 91.12 106 ILE A N 1
ATOM 834 C CA . ILE A 1 106 ? -3.196 1.378 -14.717 1.00 91.12 106 ILE A CA 1
ATOM 835 C C . ILE A 1 106 ? -3.407 0.148 -13.838 1.00 91.12 106 ILE A C 1
ATOM 837 O O . ILE A 1 106 ? -2.979 -0.947 -14.196 1.00 91.12 106 ILE A O 1
ATOM 841 N N . LEU A 1 107 ? -4.114 0.302 -12.717 1.00 89.81 107 LEU A N 1
ATOM 842 C CA . LEU A 1 107 ? -4.362 -0.812 -11.814 1.00 89.81 107 LEU A CA 1
ATOM 843 C C . LEU A 1 107 ? -5.211 -1.907 -12.474 1.00 89.81 107 LEU A C 1
ATOM 845 O O . LEU A 1 107 ? -4.890 -3.081 -12.332 1.00 89.81 107 LEU A O 1
ATOM 849 N N . LYS A 1 108 ? -6.236 -1.552 -13.258 1.00 89.06 108 LYS A N 1
ATOM 850 C CA . LYS A 1 108 ? -7.033 -2.524 -14.029 1.00 89.06 108 LYS A CA 1
ATOM 851 C C . LYS A 1 108 ? -6.185 -3.289 -15.053 1.00 89.06 108 LYS A C 1
ATOM 853 O O . LYS A 1 108 ? -6.360 -4.496 -15.190 1.00 89.06 108 LYS A O 1
ATOM 858 N N . GLN A 1 109 ? -5.253 -2.611 -15.726 1.00 89.12 109 GLN A N 1
ATOM 859 C CA . GLN A 1 109 ? -4.301 -3.229 -16.665 1.00 89.12 109 GLN A CA 1
ATOM 860 C C . GLN A 1 109 ? -3.294 -4.154 -15.966 1.00 89.12 109 GLN A C 1
ATOM 862 O O . GLN A 1 109 ? -2.822 -5.111 -16.569 1.00 89.12 109 GLN A O 1
ATOM 867 N N . PHE A 1 110 ? -3.003 -3.910 -14.686 1.00 87.12 110 PHE A N 1
ATOM 868 C CA . PHE A 1 110 ? -2.110 -4.746 -13.883 1.00 87.12 110 PHE A CA 1
ATOM 869 C C . PHE A 1 110 ? -2.660 -6.106 -13.500 1.00 87.12 110 PHE A C 1
ATOM 871 O O . PHE A 1 110 ? -1.873 -6.975 -13.125 1.00 87.12 110 PHE A O 1
ATOM 878 N N . HIS A 1 111 ? -3.967 -6.327 -13.645 1.00 83.75 111 HIS A N 1
ATOM 879 C CA . HIS A 1 111 ? -4.615 -7.563 -13.208 1.00 83.75 111 HIS A CA 1
ATOM 880 C C . HIS A 1 111 ? -4.266 -7.863 -11.735 1.00 83.75 111 HIS A C 1
ATOM 882 O O . HIS A 1 111 ? -3.496 -8.780 -11.432 1.00 83.75 111 HIS A O 1
ATOM 888 N N . PRO A 1 112 ? -4.769 -7.038 -10.798 1.00 86.31 112 PRO A N 1
ATOM 889 C CA . PRO A 1 112 ? -4.405 -7.132 -9.395 1.00 86.31 112 PRO A CA 1
ATOM 890 C C . PRO A 1 112 ? -4.816 -8.494 -8.838 1.00 86.31 112 PRO A C 1
ATOM 892 O O . PRO A 1 112 ? -5.948 -8.937 -9.003 1.00 86.31 112 PRO A O 1
ATOM 895 N N . GLU A 1 113 ? -3.870 -9.158 -8.172 1.00 87.44 113 GLU A N 1
ATOM 896 C CA . GLU A 1 113 ? -4.096 -10.470 -7.552 1.00 87.44 113 GLU A CA 1
ATOM 897 C C . GLU A 1 113 ? -5.060 -10.398 -6.368 1.00 87.44 113 GLU A C 1
ATOM 899 O O . GLU A 1 113 ? -5.714 -11.388 -6.043 1.00 87.44 113 GLU A O 1
ATOM 904 N N . PHE A 1 114 ? -5.139 -9.240 -5.711 1.00 89.56 114 PHE A N 1
ATOM 905 C CA . PHE A 1 114 ? -5.963 -9.060 -4.532 1.00 89.56 114 PHE A CA 1
ATOM 906 C C . PHE A 1 114 ? -7.095 -8.072 -4.807 1.00 89.56 114 PHE A C 1
ATOM 908 O O . PHE A 1 114 ? -6.869 -7.040 -5.450 1.00 89.56 114 PHE A O 1
ATOM 915 N N . PRO A 1 115 ? -8.302 -8.345 -4.283 1.00 90.44 115 PRO A N 1
ATOM 916 C CA . PRO A 1 115 ? -9.391 -7.382 -4.302 1.00 90.44 115 PRO A CA 1
ATOM 917 C C . PRO A 1 115 ? -8.963 -6.066 -3.655 1.00 90.44 115 PRO A C 1
ATOM 919 O O . PRO A 1 115 ? -8.181 -6.054 -2.705 1.00 90.44 115 PRO A O 1
ATOM 922 N N . TYR A 1 116 ? -9.488 -4.951 -4.145 1.00 90.38 116 TYR A N 1
ATOM 923 C CA . TYR A 1 116 ? -9.189 -3.635 -3.599 1.00 90.38 116 TYR A CA 1
ATOM 924 C C . TYR A 1 116 ? -10.430 -2.751 -3.620 1.00 90.38 116 TYR A C 1
ATOM 926 O O . TYR A 1 116 ? -11.337 -2.947 -4.427 1.00 90.38 116 TYR A O 1
ATOM 934 N N . ASN A 1 117 ? -10.446 -1.767 -2.728 1.00 84.94 117 ASN A N 1
ATOM 935 C CA . ASN A 1 117 ? -11.408 -0.675 -2.760 1.00 84.94 117 ASN A CA 1
ATOM 936 C C . ASN A 1 117 ? -10.788 0.543 -3.461 1.00 84.94 117 ASN A C 1
ATOM 938 O O . ASN A 1 117 ? -9.560 0.706 -3.431 1.00 84.94 117 ASN A O 1
ATOM 942 N N . PRO A 1 118 ? -11.614 1.420 -4.061 1.00 75.62 118 PRO A N 1
ATOM 943 C CA . PRO A 1 118 ? -11.150 2.718 -4.535 1.00 75.62 118 PRO A CA 1
ATOM 944 C C . PRO A 1 118 ? -10.479 3.514 -3.402 1.00 75.62 118 PRO A C 1
ATOM 946 O O . PRO A 1 118 ? -10.668 3.184 -2.223 1.00 75.62 118 PRO A O 1
ATOM 949 N N . PRO A 1 119 ? -9.693 4.554 -3.734 1.00 71.62 119 PRO A N 1
ATOM 950 C CA . PRO A 1 119 ? -8.975 5.326 -2.736 1.00 71.62 119 PRO A CA 1
ATOM 951 C C . PRO A 1 119 ? -9.914 5.881 -1.667 1.00 71.62 119 PRO A C 1
ATOM 953 O O . PRO A 1 119 ? -10.825 6.651 -1.964 1.00 71.62 119 PRO A O 1
ATOM 956 N N . ASP A 1 120 ? -9.685 5.485 -0.414 1.00 71.31 120 ASP A N 1
ATOM 957 C CA . ASP A 1 120 ? -10.416 6.015 0.732 1.00 71.31 120 ASP A CA 1
ATOM 958 C C . ASP A 1 120 ? -9.572 7.124 1.383 1.00 71.31 120 ASP A C 1
ATOM 960 O O . ASP A 1 120 ? -8.542 6.821 2.000 1.00 71.31 120 ASP A O 1
ATOM 964 N N . PRO A 1 121 ? -9.981 8.406 1.292 1.00 67.56 121 PRO A N 1
ATOM 965 C CA . PRO A 1 121 ? -9.257 9.514 1.916 1.00 67.56 121 PRO A CA 1
ATOM 966 C C . PRO A 1 121 ? -9.212 9.411 3.453 1.00 67.56 121 PRO A C 1
ATOM 968 O O . PRO A 1 121 ? -8.449 10.130 4.106 1.00 67.56 121 PRO A O 1
ATOM 971 N N . TYR A 1 122 ? -10.009 8.527 4.066 1.00 64.50 122 TYR A N 1
ATOM 972 C CA . TYR A 1 122 ? -9.903 8.216 5.489 1.00 64.50 122 TYR A CA 1
ATOM 973 C C . TYR A 1 122 ? -8.761 7.252 5.827 1.00 64.50 122 TYR A C 1
ATOM 975 O O . TYR A 1 122 ? -8.294 7.275 6.963 1.00 64.50 122 TYR A O 1
ATOM 983 N N . LEU A 1 123 ? -8.313 6.422 4.882 1.00 58.88 123 LEU A N 1
ATOM 984 C CA . LEU A 1 123 ? -7.336 5.353 5.131 1.00 58.88 123 LEU A CA 1
ATOM 985 C C . LEU A 1 123 ? -5.990 5.588 4.432 1.00 58.88 123 LEU A C 1
ATOM 987 O O . LEU A 1 123 ? -4.960 5.113 4.910 1.00 58.88 123 LEU A O 1
ATOM 991 N N . ALA A 1 124 ? -5.975 6.325 3.321 1.00 60.47 124 ALA A N 1
ATOM 992 C CA . ALA A 1 124 ? -4.766 6.604 2.559 1.00 60.47 124 ALA A CA 1
ATOM 993 C C . ALA A 1 124 ? -4.006 7.823 3.118 1.00 60.47 124 ALA A C 1
ATOM 995 O O . ALA A 1 124 ? -4.525 8.936 3.144 1.00 60.47 124 ALA A O 1
ATOM 996 N N . ARG A 1 125 ? -2.740 7.625 3.513 1.00 55.41 125 ARG A N 1
ATOM 997 C CA . ARG A 1 125 ? -1.782 8.698 3.837 1.00 55.41 125 ARG A CA 1
ATOM 998 C C . ARG A 1 125 ? -0.563 8.627 2.934 1.00 55.41 125 ARG A C 1
ATOM 1000 O O . ARG A 1 125 ? 0.449 8.038 3.302 1.00 55.41 125 ARG A O 1
ATOM 1007 N N . PHE A 1 126 ? -0.645 9.236 1.762 1.00 55.56 126 PHE A N 1
ATOM 1008 C CA . PHE A 1 126 ? 0.506 9.405 0.880 1.00 55.56 126 PHE A CA 1
ATOM 1009 C C . PHE A 1 126 ? 0.470 10.797 0.251 1.00 55.56 126 PHE A C 1
ATOM 1011 O O . PHE A 1 126 ? -0.572 11.447 0.266 1.00 55.56 126 PHE A O 1
ATOM 1018 N N . GLY A 1 127 ? 1.627 11.281 -0.215 1.00 57.78 127 GLY A N 1
ATOM 1019 C CA . GLY A 1 127 ? 1.766 12.630 -0.775 1.00 57.78 127 GLY A CA 1
ATOM 1020 C C . GLY A 1 127 ? 0.777 12.913 -1.911 1.00 57.78 127 GLY A C 1
ATOM 1021 O O . GLY A 1 127 ? 0.218 11.989 -2.491 1.00 57.78 127 GLY A O 1
ATOM 1022 N N . GLU A 1 128 ? 0.598 14.190 -2.249 1.00 58.91 128 GLU A N 1
ATOM 1023 C CA . GLU A 1 128 ? -0.489 14.721 -3.100 1.00 58.91 128 GLU A CA 1
ATOM 1024 C C . GLU A 1 128 ? -0.670 14.031 -4.469 1.00 58.91 128 GLU A C 1
ATOM 1026 O O . GLU A 1 128 ? -1.760 14.060 -5.037 1.00 58.91 128 GLU A O 1
ATOM 1031 N N . ASN A 1 129 ? 0.368 13.355 -4.970 1.00 66.81 129 ASN A N 1
ATOM 1032 C CA . ASN A 1 129 ? 0.377 12.667 -6.265 1.00 66.81 129 ASN A CA 1
ATOM 1033 C C . ASN A 1 129 ? 0.176 11.143 -6.176 1.00 66.81 129 ASN A C 1
ATOM 1035 O O . ASN A 1 129 ? 0.222 10.461 -7.198 1.00 66.81 129 ASN A O 1
ATOM 1039 N N . ALA A 1 130 ? 0.071 10.573 -4.974 1.00 76.94 130 ALA A N 1
ATOM 1040 C CA . ALA A 1 130 ? -0.042 9.134 -4.771 1.00 76.94 130 ALA A CA 1
ATOM 1041 C C . ALA A 1 130 ? -1.509 8.708 -4.635 1.00 76.94 130 ALA A C 1
ATOM 1043 O O . ALA A 1 130 ? -2.237 9.147 -3.748 1.00 76.94 130 ALA A O 1
ATOM 1044 N N . HIS A 1 131 ? -1.907 7.788 -5.501 1.00 83.88 131 HIS A N 1
ATOM 1045 C CA . HIS A 1 131 ? -3.237 7.210 -5.591 1.00 83.88 131 HIS A CA 1
ATOM 1046 C C . HIS A 1 131 ? -3.185 5.816 -4.989 1.00 83.88 131 HIS A C 1
ATOM 1048 O O . HIS A 1 131 ? -2.487 4.943 -5.508 1.00 83.88 131 HIS A O 1
ATOM 1054 N N . VAL A 1 132 ? -3.859 5.624 -3.858 1.00 84.75 132 VAL A N 1
ATOM 1055 C CA . VAL A 1 132 ? -3.708 4.418 -3.040 1.00 84.75 132 VAL A CA 1
ATOM 1056 C C . VAL A 1 132 ? -5.021 3.673 -2.943 1.00 84.75 132 VAL A C 1
ATOM 1058 O O . VAL A 1 132 ? -6.012 4.218 -2.477 1.00 84.75 132 VAL A O 1
ATOM 1061 N N . PHE A 1 133 ? -4.997 2.414 -3.358 1.00 87.69 133 PHE A N 1
ATOM 1062 C CA . PHE A 1 133 ? -6.134 1.512 -3.405 1.00 87.69 133 PHE A CA 1
ATOM 1063 C C . PHE A 1 133 ? -5.938 0.444 -2.335 1.00 87.69 133 PHE A C 1
ATOM 1065 O O . PHE A 1 133 ? -5.018 -0.379 -2.405 1.00 87.69 133 PHE A O 1
ATOM 1072 N N . MET A 1 134 ? -6.784 0.490 -1.311 1.00 87.31 134 MET A N 1
ATOM 1073 C CA . MET A 1 134 ? -6.646 -0.376 -0.146 1.00 87.31 134 MET A CA 1
ATOM 1074 C C . MET A 1 134 ? -7.021 -1.801 -0.527 1.00 87.31 134 MET A C 1
ATOM 1076 O O . MET A 1 134 ? -8.128 -2.038 -1.013 1.00 87.31 134 MET A O 1
ATOM 1080 N N . VAL A 1 135 ? -6.120 -2.750 -0.286 1.00 91.00 135 VAL A N 1
ATOM 1081 C CA . VAL A 1 135 ? -6.413 -4.163 -0.524 1.00 91.00 135 VAL A CA 1
ATOM 1082 C C . VAL A 1 135 ? -7.452 -4.626 0.485 1.00 91.00 135 VAL A C 1
ATOM 1084 O O . VAL A 1 135 ? -7.428 -4.216 1.649 1.00 91.00 135 VAL A O 1
ATOM 1087 N N . THR A 1 136 ? -8.364 -5.483 0.044 1.00 91.12 136 THR A N 1
ATOM 1088 C CA . THR A 1 136 ? -9.434 -6.024 0.870 1.00 91.12 136 THR A CA 1
ATOM 1089 C C . THR A 1 136 ? -9.411 -7.543 0.906 1.00 91.12 136 THR A C 1
ATOM 1091 O O . THR A 1 136 ? -8.936 -8.230 0.001 1.00 91.12 136 THR A O 1
ATOM 1094 N N . LYS A 1 137 ? -9.956 -8.086 1.991 1.00 90.25 137 LYS A N 1
ATOM 1095 C CA . LYS A 1 137 ? -10.295 -9.502 2.122 1.00 90.25 137 LYS A CA 1
ATOM 1096 C C . LYS A 1 137 ? -11.663 -9.584 2.773 1.00 90.25 137 LYS A C 1
ATOM 1098 O O . LYS A 1 137 ? -11.923 -8.861 3.727 1.00 90.25 137 LYS A O 1
ATOM 1103 N N . ASN A 1 138 ? -12.558 -10.418 2.248 1.00 89.44 138 ASN A N 1
ATOM 1104 C CA . ASN A 1 138 ? -13.931 -10.549 2.759 1.00 89.44 138 ASN A CA 1
ATOM 1105 C C . ASN A 1 138 ? -14.661 -9.192 2.921 1.00 89.44 138 ASN A C 1
ATOM 1107 O O . ASN A 1 138 ? -15.402 -8.993 3.878 1.00 89.44 138 ASN A O 1
ATOM 1111 N N . GLY A 1 139 ? -14.399 -8.234 2.022 1.00 87.62 139 GLY A N 1
ATOM 1112 C CA . GLY A 1 139 ? -14.985 -6.888 2.056 1.00 87.62 139 GLY A CA 1
ATOM 1113 C C . GLY A 1 139 ? -14.363 -5.902 3.056 1.00 87.62 139 GLY A C 1
ATOM 1114 O O . GLY A 1 139 ? -14.762 -4.740 3.063 1.00 87.62 139 GLY A O 1
ATOM 1115 N N . LEU A 1 140 ? -13.381 -6.310 3.870 1.00 90.25 140 LEU A N 1
ATOM 1116 C CA . LEU A 1 140 ? -12.709 -5.436 4.840 1.00 90.25 140 LEU A CA 1
ATOM 1117 C C . LEU A 1 140 ? -11.315 -5.012 4.345 1.00 90.25 140 LEU A C 1
ATOM 1119 O O . LEU A 1 140 ? -10.574 -5.867 3.851 1.00 90.25 140 LEU A O 1
ATOM 1123 N N . PRO A 1 141 ? -10.928 -3.728 4.484 1.00 90.19 141 PRO A N 1
ATOM 1124 C CA . PRO A 1 141 ? -9.621 -3.241 4.051 1.00 90.19 141 PRO A CA 1
ATOM 1125 C C . PRO A 1 141 ? -8.508 -3.604 5.039 1.00 90.19 141 PRO A C 1
ATOM 1127 O O . PRO A 1 141 ? -8.743 -3.703 6.246 1.00 90.19 141 PRO A O 1
ATOM 1130 N N . PHE A 1 142 ? -7.283 -3.748 4.535 1.00 88.25 142 PHE A N 1
ATOM 1131 C CA . PHE A 1 142 ? -6.080 -3.841 5.365 1.00 88.25 142 PHE A CA 1
ATOM 1132 C C . PHE A 1 142 ? -5.555 -2.454 5.764 1.00 88.25 142 PHE A C 1
ATOM 1134 O O . PHE A 1 142 ? -5.563 -1.539 4.950 1.00 88.25 142 PHE A O 1
ATOM 1141 N N . VAL A 1 143 ? -5.067 -2.287 6.999 1.00 84.44 143 VAL A N 1
ATOM 1142 C CA . VAL A 1 143 ? -4.474 -1.035 7.520 1.00 84.44 143 VAL A CA 1
ATOM 1143 C C . VAL A 1 143 ? -3.196 -1.339 8.319 1.00 84.44 143 VAL A C 1
ATOM 1145 O O . VAL A 1 143 ? -3.089 -2.404 8.922 1.00 84.44 143 VAL A O 1
ATOM 1148 N N . GLY A 1 144 ? -2.239 -0.404 8.366 1.00 75.00 144 GLY A N 1
ATOM 1149 C CA . GLY A 1 144 ? -0.995 -0.514 9.145 1.00 75.00 144 GLY A CA 1
ATOM 1150 C C . GLY A 1 144 ? 0.227 -0.616 8.237 1.00 75.00 144 GLY A C 1
ATOM 1151 O O . GLY A 1 144 ? 0.779 0.406 7.833 1.00 75.00 144 GLY A O 1
ATOM 1152 N N . ARG A 1 145 ? 0.625 -1.840 7.873 1.00 68.75 145 ARG A N 1
ATOM 1153 C CA . ARG A 1 145 ? 1.589 -2.085 6.789 1.00 68.75 145 ARG A CA 1
ATOM 1154 C C . ARG A 1 145 ? 0.999 -1.596 5.461 1.00 68.75 145 ARG A C 1
ATOM 1156 O O . ARG A 1 145 ? -0.208 -1.710 5.252 1.00 68.75 145 ARG A O 1
ATOM 1163 N N . ILE A 1 146 ? 1.834 -1.068 4.560 1.00 65.00 146 ILE A N 1
ATOM 1164 C CA . ILE A 1 146 ? 1.415 -0.678 3.202 1.00 65.00 146 ILE A CA 1
ATOM 1165 C C . ILE A 1 146 ? 1.040 -1.952 2.425 1.00 65.00 146 ILE A C 1
ATOM 1167 O O . ILE A 1 146 ? 1.844 -2.524 1.699 1.00 65.00 146 ILE A O 1
ATOM 1171 N N . LEU A 1 147 ? -0.185 -2.423 2.643 1.00 79.44 147 LEU A N 1
ATOM 1172 C CA . LEU A 1 147 ? -0.853 -3.518 1.946 1.00 79.44 147 LEU A CA 1
ATOM 1173 C C . LEU A 1 147 ? -1.892 -2.892 1.022 1.00 79.44 147 LEU A C 1
ATOM 1175 O O . LEU A 1 147 ? -3.102 -3.008 1.211 1.00 79.44 147 LEU A O 1
ATOM 1179 N N . ALA A 1 148 ? -1.388 -2.124 0.070 1.00 86.00 148 ALA A N 1
ATOM 1180 C CA . ALA A 1 148 ? -2.191 -1.354 -0.854 1.00 86.00 148 ALA A CA 1
ATOM 1181 C C . ALA A 1 148 ? -1.525 -1.367 -2.222 1.00 86.00 148 ALA A C 1
ATOM 1183 O O . ALA A 1 148 ? -0.296 -1.428 -2.323 1.00 86.00 148 ALA A O 1
ATOM 1184 N N . TYR A 1 149 ? -2.341 -1.261 -3.264 1.00 89.12 149 TYR A N 1
ATOM 1185 C CA . TYR A 1 149 ? -1.820 -0.828 -4.547 1.00 89.12 149 TYR A CA 1
ATOM 1186 C C . TYR A 1 149 ? -1.610 0.679 -4.485 1.00 89.12 149 TYR A C 1
ATOM 1188 O O . TYR A 1 149 ? -2.451 1.410 -3.966 1.00 89.12 149 TYR A O 1
ATOM 1196 N N . SER A 1 150 ? -0.484 1.152 -4.994 1.00 89.19 150 SER A N 1
ATOM 1197 C CA . SER A 1 150 ? -0.188 2.576 -5.066 1.00 89.19 150 SER A CA 1
ATOM 1198 C C . SER A 1 150 ? 0.343 2.925 -6.441 1.00 89.19 150 SER A C 1
ATOM 1200 O O . SER A 1 150 ? 1.188 2.224 -6.992 1.00 89.19 150 SER A O 1
ATOM 1202 N N . VAL A 1 151 ? -0.162 4.018 -6.993 1.00 90.12 151 VAL A N 1
ATOM 1203 C CA . VAL A 1 151 ? 0.285 4.568 -8.268 1.00 90.12 151 VAL A CA 1
ATOM 1204 C C . VAL A 1 151 ? 0.542 6.048 -8.045 1.00 90.12 151 VAL A C 1
ATOM 1206 O O . VAL A 1 151 ? -0.320 6.747 -7.527 1.00 90.12 151 VAL A O 1
ATOM 1209 N N . THR A 1 152 ? 1.718 6.548 -8.405 1.00 89.06 152 THR A N 1
ATOM 1210 C CA . THR A 1 152 ? 1.986 7.990 -8.411 1.00 89.06 152 THR A CA 1
ATOM 1211 C C . THR A 1 152 ? 1.974 8.491 -9.838 1.00 89.06 152 THR A C 1
ATOM 1213 O O . THR A 1 152 ? 2.724 7.979 -10.673 1.00 89.06 152 THR A O 1
ATOM 1216 N N . ILE A 1 153 ? 1.138 9.495 -10.095 1.00 87.94 153 ILE A N 1
ATOM 1217 C CA . ILE A 1 153 ? 1.000 10.135 -11.401 1.00 87.94 153 ILE A CA 1
ATOM 1218 C C . ILE A 1 153 ? 1.615 11.530 -11.337 1.00 87.94 153 ILE A C 1
ATOM 1220 O O . ILE A 1 153 ? 1.321 12.315 -10.440 1.00 87.94 153 ILE A O 1
ATOM 1224 N N . GLU A 1 154 ? 2.487 11.837 -12.288 1.00 86.44 154 GLU A N 1
ATOM 1225 C CA . GLU A 1 154 ? 3.001 13.190 -12.489 1.00 86.44 154 GLU A CA 1
ATOM 1226 C C . GLU A 1 154 ? 2.042 14.004 -13.369 1.00 86.44 154 GLU A C 1
ATOM 1228 O O . GLU A 1 154 ? 1.658 13.560 -14.451 1.00 86.44 154 GLU A O 1
ATOM 1233 N N . GLY A 1 155 ? 1.682 15.219 -12.947 1.00 77.81 155 GLY A N 1
ATOM 1234 C CA . GLY A 1 155 ? 1.060 16.203 -13.846 1.00 77.81 155 GLY A CA 1
ATOM 1235 C C . GLY A 1 155 ? 2.145 17.089 -14.458 1.00 77.81 155 GLY A C 1
ATOM 1236 O O . GLY A 1 155 ? 3.091 17.384 -13.740 1.00 77.81 155 GLY A O 1
ATOM 1237 N N . PRO A 1 156 ? 2.084 17.570 -15.719 1.00 80.06 156 PRO A N 1
ATOM 1238 C CA . PRO A 1 156 ? 1.038 17.489 -16.753 1.00 80.06 156 PRO A CA 1
ATOM 1239 C C . PRO A 1 156 ? 1.198 16.325 -17.755 1.00 80.06 156 PRO A C 1
ATOM 1241 O O . PRO A 1 156 ? 0.457 16.255 -18.735 1.00 80.06 156 PRO A O 1
ATOM 1244 N N . THR A 1 157 ? 2.189 15.454 -17.563 1.00 84.00 157 THR A N 1
ATOM 1245 C CA . THR A 1 157 ? 2.526 14.371 -18.504 1.00 84.00 157 THR A CA 1
ATOM 1246 C C . THR A 1 157 ? 1.662 13.123 -18.314 1.00 84.00 157 THR A C 1
ATOM 1248 O O . THR A 1 157 ? 1.585 12.289 -19.213 1.00 84.00 157 THR A O 1
ATOM 1251 N N . TRP A 1 158 ? 0.975 13.008 -17.171 1.00 86.94 158 TRP A N 1
ATOM 1252 C CA . TRP A 1 158 ? 0.138 11.864 -16.782 1.00 86.94 158 TRP A CA 1
ATOM 1253 C C . TRP A 1 158 ? 0.911 10.540 -16.736 1.00 86.94 158 TRP A C 1
ATOM 1255 O O . TRP A 1 158 ? 0.355 9.452 -16.917 1.00 86.94 158 TRP A O 1
ATOM 1265 N N . GLU A 1 159 ? 2.214 10.648 -16.490 1.00 88.00 159 GLU A N 1
ATOM 1266 C CA . GLU A 1 159 ? 3.143 9.531 -16.442 1.00 88.00 159 GLU A CA 1
ATOM 1267 C C . GLU A 1 159 ? 3.135 8.875 -15.064 1.00 88.00 159 GLU A C 1
ATOM 1269 O O . GLU A 1 159 ? 3.093 9.543 -14.028 1.00 88.00 159 GLU A O 1
ATOM 1274 N N . MET A 1 160 ? 3.241 7.546 -15.051 1.00 91.00 160 MET A N 1
ATOM 1275 C CA . MET A 1 160 ? 3.462 6.800 -13.821 1.00 91.00 160 MET A CA 1
ATOM 1276 C C . MET A 1 160 ? 4.920 6.956 -13.375 1.00 91.00 160 MET A C 1
ATOM 1278 O O . MET A 1 160 ? 5.852 6.586 -14.092 1.00 91.00 160 MET A O 1
ATOM 1282 N N . THR A 1 161 ? 5.117 7.488 -12.172 1.00 89.62 161 THR A N 1
ATOM 1283 C CA . THR A 1 161 ? 6.445 7.730 -11.579 1.00 89.62 161 THR A CA 1
ATOM 1284 C C . THR A 1 161 ? 6.743 6.818 -10.400 1.00 89.62 161 THR A C 1
ATOM 1286 O O . THR A 1 161 ? 7.907 6.565 -10.096 1.00 89.62 161 THR A O 1
ATOM 1289 N N . ARG A 1 162 ? 5.709 6.265 -9.766 1.00 91.12 162 ARG A N 1
ATOM 1290 C CA . ARG A 1 162 ? 5.833 5.208 -8.763 1.00 91.12 162 ARG A CA 1
ATOM 1291 C C . ARG A 1 162 ? 4.703 4.204 -8.923 1.00 91.12 162 ARG A C 1
ATOM 1293 O O . ARG A 1 162 ? 3.578 4.579 -9.242 1.00 91.12 162 ARG A O 1
ATOM 1300 N N . PHE A 1 163 ? 5.025 2.948 -8.672 1.00 93.12 163 PHE A N 1
ATOM 1301 C CA . PHE A 1 163 ? 4.087 1.847 -8.574 1.00 93.12 163 PHE A CA 1
ATOM 1302 C C . PHE A 1 163 ? 4.446 1.017 -7.347 1.00 93.12 163 PHE A C 1
ATOM 1304 O O . PHE A 1 163 ? 5.625 0.787 -7.073 1.00 93.12 163 PHE A O 1
ATOM 1311 N N . GLY A 1 164 ? 3.438 0.565 -6.621 1.00 91.56 164 GLY A N 1
ATOM 1312 C CA . GLY A 1 164 ? 3.585 -0.393 -5.541 1.00 91.56 164 GLY A CA 1
ATOM 1313 C C . GLY A 1 164 ? 2.408 -1.350 -5.545 1.00 91.56 164 GLY A C 1
ATOM 1314 O O . GLY A 1 164 ? 1.264 -0.925 -5.696 1.00 91.56 164 GLY A O 1
ATOM 1315 N N . ALA A 1 165 ? 2.690 -2.627 -5.358 1.00 91.06 165 ALA A N 1
ATOM 1316 C CA . ALA A 1 165 ? 1.718 -3.682 -5.172 1.00 91.06 165 ALA A CA 1
ATOM 1317 C C . ALA A 1 165 ? 2.137 -4.539 -3.970 1.00 91.06 165 ALA A C 1
ATOM 1319 O O . ALA A 1 165 ? 3.332 -4.761 -3.758 1.00 91.06 165 ALA A O 1
ATOM 1320 N N . PRO A 1 166 ? 1.181 -5.049 -3.179 1.00 88.81 166 PRO A N 1
ATOM 1321 C CA . PRO A 1 166 ? 1.492 -6.061 -2.181 1.00 88.81 166 PRO A CA 1
ATOM 1322 C C . PRO A 1 166 ? 2.000 -7.337 -2.870 1.00 88.81 166 PRO A C 1
ATOM 1324 O O . PRO A 1 166 ? 1.420 -7.807 -3.848 1.00 88.81 166 PRO A O 1
ATOM 1327 N N . ASP A 1 167 ? 3.062 -7.919 -2.325 1.00 85.50 167 ASP A N 1
ATOM 1328 C CA . ASP A 1 167 ? 3.579 -9.220 -2.768 1.00 85.50 167 ASP A CA 1
ATOM 1329 C C . ASP A 1 167 ? 2.773 -10.390 -2.186 1.00 85.50 167 ASP A C 1
ATOM 1331 O O . ASP A 1 167 ? 2.511 -11.410 -2.822 1.00 85.50 167 ASP A O 1
ATOM 1335 N N . SER A 1 168 ? 2.350 -10.222 -0.937 1.00 85.75 168 SER A N 1
ATOM 1336 C CA . SER A 1 168 ? 1.565 -11.191 -0.190 1.00 85.75 168 SER A CA 1
ATOM 1337 C C . SER A 1 168 ? 0.642 -10.475 0.782 1.00 85.75 168 SER A C 1
ATOM 1339 O O . SER A 1 168 ? 0.862 -9.316 1.150 1.00 85.75 168 SER A O 1
ATOM 1341 N N . LEU A 1 169 ? -0.399 -11.187 1.204 1.00 86.12 169 LEU A N 1
ATOM 1342 C CA . LEU A 1 169 ? -1.256 -10.752 2.293 1.00 86.12 169 LEU A CA 1
ATOM 1343 C C . LEU A 1 169 ? -0.950 -11.558 3.549 1.00 86.12 169 LEU A C 1
ATOM 1345 O O . LEU A 1 169 ? -0.737 -12.769 3.453 1.00 86.12 169 LEU A O 1
ATOM 1349 N N . PRO A 1 170 ? -0.970 -10.913 4.725 1.00 87.19 170 PRO A N 1
ATOM 1350 C CA . PRO A 1 170 ? -0.887 -11.633 5.982 1.00 87.19 170 PRO A CA 1
ATOM 1351 C C . PRO A 1 170 ? -2.058 -12.613 6.100 1.00 87.19 170 PRO A C 1
ATOM 1353 O O . PRO A 1 170 ? -3.149 -12.401 5.545 1.00 87.19 170 PRO A O 1
ATOM 1356 N N . SER A 1 171 ? -1.848 -13.692 6.854 1.00 88.44 171 SER A N 1
ATOM 1357 C CA . SER A 1 171 ? -2.962 -14.555 7.229 1.00 88.44 171 SER A CA 1
ATOM 1358 C C . SER A 1 171 ? -3.971 -13.743 8.039 1.00 88.44 171 SER A C 1
ATOM 1360 O O . SER A 1 171 ? -3.645 -12.793 8.752 1.00 88.44 171 SER A O 1
ATOM 1362 N N . VAL A 1 172 ? -5.239 -14.101 7.875 1.00 87.88 172 VAL A N 1
ATOM 1363 C CA . VAL A 1 172 ? -6.338 -13.455 8.582 1.00 87.88 172 VAL A CA 1
ATOM 1364 C C . VAL A 1 172 ? -7.081 -14.531 9.332 1.00 87.88 172 VAL A C 1
ATOM 1366 O O . VAL A 1 172 ? -7.623 -15.449 8.716 1.00 87.88 172 VAL A O 1
ATOM 1369 N N . ASN A 1 173 ? -7.151 -14.382 10.648 1.00 76.00 173 ASN A N 1
ATOM 1370 C CA . ASN A 1 173 ? -8.064 -15.164 11.459 1.00 76.00 173 ASN A CA 1
ATOM 1371 C C . ASN A 1 173 ? -9.415 -14.437 11.493 1.00 76.00 173 ASN A C 1
ATOM 1373 O O . ASN A 1 173 ? -9.634 -13.527 12.296 1.00 76.00 173 ASN A O 1
ATOM 1377 N N . ALA A 1 174 ? -10.289 -14.779 10.545 1.00 66.31 174 ALA A N 1
ATOM 1378 C CA . ALA A 1 174 ? -11.581 -14.129 10.373 1.00 66.31 174 ALA A CA 1
ATOM 1379 C C . ALA A 1 174 ? -12.539 -14.533 11.505 1.00 66.31 174 ALA A C 1
ATOM 1381 O O . ALA A 1 174 ? -13.247 -15.533 11.425 1.00 66.31 174 ALA A O 1
ATOM 1382 N N . LYS A 1 175 ? -12.554 -13.734 12.573 1.00 76.44 175 LYS A N 1
ATOM 1383 C CA . LYS A 1 175 ? -13.531 -13.814 13.665 1.00 76.44 175 LYS A CA 1
ATOM 1384 C C . LYS A 1 175 ? -14.521 -12.664 13.537 1.00 76.44 175 LYS A C 1
ATOM 1386 O O . LYS A 1 175 ? -14.163 -11.620 13.012 1.00 76.44 175 LYS A O 1
ATOM 1391 N N . SER A 1 176 ? -15.745 -12.835 14.027 1.00 88.69 176 SER A N 1
ATOM 1392 C CA . SER A 1 176 ? -16.669 -11.703 14.181 1.00 88.69 176 SER A CA 1
ATOM 1393 C C . SER A 1 176 ? -16.184 -10.776 15.306 1.00 88.69 176 SER A C 1
ATOM 1395 O O . SER A 1 176 ? -15.589 -11.275 16.270 1.00 88.69 176 SER A O 1
ATOM 1397 N N . PRO A 1 177 ? -16.415 -9.452 15.215 1.00 93.75 177 PRO A N 1
ATOM 1398 C CA . PRO A 1 177 ? -16.051 -8.533 16.287 1.00 93.75 177 PRO A CA 1
ATOM 1399 C C . PRO A 1 177 ? -16.798 -8.920 17.572 1.00 93.75 177 PRO A C 1
ATOM 1401 O O . PRO A 1 177 ? -18.006 -9.148 17.547 1.00 93.75 177 PRO A O 1
ATOM 1404 N N . LYS A 1 178 ? -16.081 -9.007 18.697 1.00 95.69 178 LYS A N 1
ATOM 1405 C CA . LYS A 1 178 ? -16.672 -9.281 20.020 1.00 95.69 178 LYS A CA 1
ATOM 1406 C C . LYS A 1 178 ? -17.142 -8.012 20.720 1.00 95.69 178 LYS A C 1
ATOM 1408 O O . LYS A 1 178 ? -17.974 -8.083 21.618 1.00 95.69 178 LYS A O 1
ATOM 1413 N N . ILE A 1 179 ? -16.609 -6.864 20.312 1.00 96.31 179 ILE A N 1
ATOM 1414 C CA . ILE A 1 179 ? -17.021 -5.556 20.814 1.00 96.31 179 ILE A CA 1
ATOM 1415 C C . ILE A 1 179 ? -17.704 -4.752 19.714 1.00 96.31 179 ILE A C 1
ATOM 1417 O O . ILE A 1 179 ? -17.365 -4.852 18.532 1.00 96.31 179 ILE A O 1
ATOM 1421 N N . THR A 1 180 ? -18.633 -3.896 20.121 1.00 96.56 180 THR A N 1
ATOM 1422 C CA . THR A 1 180 ? -19.271 -2.939 19.219 1.00 96.56 180 THR A CA 1
ATOM 1423 C C . THR A 1 180 ? -18.345 -1.759 18.933 1.00 96.56 180 THR A C 1
ATOM 1425 O O . THR A 1 180 ? -17.422 -1.464 19.697 1.00 96.56 180 THR A O 1
ATOM 1428 N N . SER A 1 181 ? -18.633 -1.028 17.857 1.00 95.94 181 SER A N 1
ATOM 1429 C CA . SER A 1 181 ? -17.929 0.214 17.533 1.00 95.94 181 SER A CA 1
ATOM 1430 C C . SER A 1 181 ? -18.015 1.255 18.656 1.00 95.94 181 SER A C 1
ATOM 1432 O O . SER A 1 181 ? -17.035 1.945 18.909 1.00 95.94 181 SER A O 1
ATOM 1434 N N . LYS A 1 182 ? -19.140 1.313 19.385 1.00 96.88 182 LYS A N 1
ATOM 1435 C CA . LYS A 1 182 ? -19.335 2.212 20.537 1.00 96.88 182 LYS A CA 1
ATOM 1436 C C . LYS A 1 182 ? -18.392 1.890 21.699 1.00 96.88 182 LYS A C 1
ATOM 1438 O O . LYS A 1 182 ? -17.845 2.798 22.314 1.00 96.88 182 LYS A O 1
ATOM 1443 N N . VAL A 1 183 ? -18.186 0.605 22.001 1.00 96.94 183 VAL A N 1
ATOM 1444 C CA . VAL A 1 183 ? -17.213 0.188 23.027 1.00 96.94 183 VAL A CA 1
ATOM 1445 C C . VAL A 1 183 ? -15.794 0.538 22.575 1.00 96.94 183 VAL A C 1
ATOM 1447 O O . VAL A 1 183 ? -15.020 1.085 23.355 1.00 96.94 183 VAL A O 1
ATOM 1450 N N . ALA A 1 184 ? -15.468 0.289 21.304 1.00 96.62 184 ALA A N 1
ATOM 1451 C CA . ALA A 1 184 ? -14.161 0.629 20.751 1.00 96.62 184 ALA A CA 1
ATOM 1452 C C . ALA A 1 184 ? -13.881 2.142 20.774 1.00 96.62 184 ALA A C 1
ATOM 1454 O O . ALA A 1 184 ? -12.775 2.549 21.118 1.00 96.62 184 AL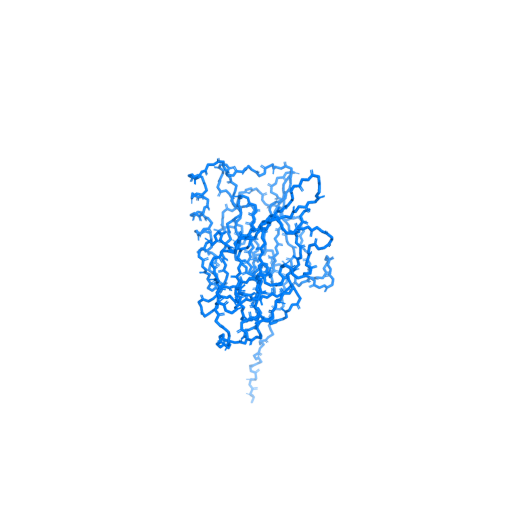A A O 1
ATOM 1455 N N . GLU A 1 185 ? -14.879 2.972 20.469 1.00 95.62 185 GLU A N 1
ATOM 1456 C CA . GLU A 1 185 ? -14.787 4.435 20.533 1.00 95.62 185 GLU A CA 1
ATOM 1457 C C . GLU A 1 185 ? -14.468 4.908 21.957 1.00 95.62 185 GLU A C 1
ATOM 1459 O O . GLU A 1 185 ? -13.510 5.651 22.165 1.00 95.62 185 GLU A O 1
ATOM 1464 N N . GLN A 1 186 ? -15.180 4.384 22.960 1.00 94.31 186 GLN A N 1
ATOM 1465 C CA . GLN A 1 186 ? -14.913 4.689 24.369 1.00 94.31 186 GLN A CA 1
ATOM 1466 C C . GLN A 1 186 ? -13.494 4.284 24.799 1.00 94.31 186 GLN A C 1
ATOM 1468 O O . GLN A 1 186 ? -12.833 5.025 25.534 1.00 94.31 186 GLN A O 1
ATOM 1473 N N . THR A 1 187 ? -12.999 3.126 24.346 1.00 93.75 187 THR A N 1
ATOM 1474 C CA . THR A 1 187 ? -11.605 2.721 24.586 1.00 93.75 187 THR A CA 1
ATOM 1475 C C . THR A 1 187 ? -10.628 3.674 23.895 1.00 93.75 187 THR A C 1
ATOM 1477 O O . THR A 1 187 ? -9.652 4.097 24.519 1.00 93.75 187 THR A O 1
ATOM 1480 N N . ALA A 1 188 ? -10.877 4.046 22.636 1.00 90.56 188 ALA A N 1
ATOM 1481 C CA . ALA A 1 188 ? -10.030 4.965 21.881 1.00 90.56 188 ALA A CA 1
ATOM 1482 C C . ALA A 1 188 ? -9.881 6.306 22.613 1.00 90.56 188 ALA A C 1
ATOM 1484 O O . ALA A 1 188 ? -8.756 6.706 22.924 1.00 90.56 188 ALA A O 1
ATOM 1485 N N . GLU A 1 189 ? -10.991 6.940 22.997 1.00 89.44 189 GLU A N 1
ATOM 1486 C CA . GLU A 1 189 ? -10.981 8.198 23.751 1.00 89.44 189 GLU A CA 1
ATOM 1487 C C . GLU A 1 189 ? -10.233 8.086 25.081 1.00 89.44 189 GLU A C 1
ATOM 1489 O O . GLU A 1 189 ? -9.426 8.958 25.423 1.00 89.44 189 GLU A O 1
ATOM 1494 N N . ARG A 1 190 ? -10.475 7.004 25.834 1.00 87.62 190 ARG A N 1
ATOM 1495 C CA . ARG A 1 190 ? -9.815 6.771 27.124 1.00 87.62 190 ARG A CA 1
ATOM 1496 C C . ARG A 1 190 ? -8.310 6.605 26.959 1.00 87.62 190 ARG A C 1
ATOM 1498 O O . ARG A 1 190 ? -7.550 7.192 27.724 1.00 87.62 190 ARG A O 1
ATOM 1505 N N . SER A 1 191 ? -7.883 5.827 25.968 1.00 81.94 191 SER A N 1
ATOM 1506 C CA . SER A 1 191 ? -6.469 5.516 25.750 1.00 81.94 191 SER A CA 1
ATOM 1507 C C . SER A 1 191 ? -5.637 6.759 25.410 1.00 81.94 191 SER A C 1
ATOM 1509 O O . SER A 1 191 ? -4.569 6.951 25.979 1.00 81.94 191 SER A O 1
ATOM 1511 N N . ILE A 1 192 ? -6.164 7.654 24.567 1.00 77.75 192 ILE A N 1
ATOM 1512 C CA . ILE A 1 192 ? -5.504 8.909 24.166 1.00 77.75 192 ILE A CA 1
ATOM 1513 C C . ILE A 1 192 ? -5.358 9.849 25.369 1.00 77.75 192 ILE A C 1
ATOM 1515 O O . ILE A 1 192 ? -4.320 10.483 25.552 1.00 77.75 192 ILE A O 1
ATOM 1519 N N . ARG A 1 193 ? -6.386 9.923 26.225 1.00 69.94 193 ARG A N 1
ATOM 1520 C CA . ARG A 1 193 ? -6.389 10.774 27.427 1.00 69.94 193 ARG A CA 1
ATOM 1521 C C . ARG A 1 193 ? -5.478 10.255 28.544 1.00 69.94 193 ARG A C 1
ATOM 1523 O O . ARG A 1 193 ? -5.016 11.054 29.355 1.00 69.94 193 ARG A O 1
ATOM 1530 N N . ALA A 1 194 ? -5.251 8.942 28.629 1.00 58.22 194 ALA A N 1
ATOM 1531 C CA . ALA A 1 194 ? -4.620 8.320 29.792 1.00 58.22 194 ALA A CA 1
ATOM 1532 C C . ALA A 1 194 ? -3.084 8.431 29.823 1.00 58.22 194 ALA A C 1
ATOM 1534 O O . ALA A 1 194 ? -2.513 8.563 30.911 1.00 58.22 194 ALA A O 1
ATOM 1535 N N . THR A 1 195 ? -2.398 8.378 28.677 1.00 58.62 195 THR A N 1
ATOM 1536 C CA . THR A 1 195 ? -0.952 8.065 28.694 1.00 58.62 195 THR A CA 1
ATOM 1537 C C . THR A 1 195 ? -0.090 8.752 27.648 1.00 58.62 195 THR A C 1
ATOM 1539 O O . THR A 1 195 ? 1.087 8.978 27.911 1.00 58.62 195 THR A O 1
ATOM 1542 N N . ASP A 1 196 ? -0.628 9.115 26.493 1.00 61.25 196 ASP A N 1
ATOM 1543 C CA . ASP A 1 196 ? 0.237 9.221 25.313 1.00 61.25 196 ASP A CA 1
ATOM 1544 C C . ASP A 1 196 ? 0.906 10.574 25.107 1.00 61.25 196 ASP A C 1
ATOM 1546 O O . ASP A 1 196 ? 1.899 10.673 24.392 1.00 61.25 196 ASP A O 1
ATOM 1550 N N . TYR A 1 197 ? 0.366 11.615 25.733 1.00 65.75 197 TYR A N 1
ATOM 1551 C CA . TYR A 1 197 ? 0.806 12.984 25.482 1.00 65.75 197 TYR A CA 1
ATOM 1552 C C . TYR A 1 197 ? 1.435 13.638 26.703 1.00 65.75 197 TYR A C 1
ATOM 1554 O O . TYR A 1 197 ? 1.797 14.802 26.617 1.00 65.75 197 TYR A O 1
ATOM 1562 N N . LYS A 1 198 ? 1.626 12.922 27.822 1.00 65.50 198 LYS A N 1
ATOM 1563 C CA . LYS A 1 198 ? 2.334 13.477 28.987 1.00 65.50 198 LYS A CA 1
ATOM 1564 C C . LYS A 1 198 ? 3.775 13.853 28.593 1.00 65.50 198 LYS A C 1
ATOM 1566 O O . LYS A 1 198 ? 4.439 13.050 27.942 1.00 65.50 198 LYS A O 1
ATOM 1571 N N . PRO A 1 199 ? 4.276 15.038 28.990 1.00 68.75 199 PRO A N 1
ATOM 1572 C CA . PRO A 1 199 ? 3.706 15.979 29.967 1.00 68.75 199 PRO A CA 1
ATOM 1573 C C . PRO A 1 199 ? 2.689 16.998 29.405 1.00 68.75 199 PRO A C 1
ATOM 1575 O O . PRO A 1 199 ? 2.184 17.828 30.157 1.00 68.75 199 PRO A O 1
ATOM 1578 N N . PHE A 1 200 ? 2.387 16.966 28.112 1.00 73.88 200 PHE A N 1
ATOM 1579 C CA . PHE A 1 200 ? 1.472 17.891 27.441 1.00 73.88 200 PHE A CA 1
ATOM 1580 C C . PHE A 1 200 ? -0.000 17.594 27.750 1.00 73.88 200 PHE A C 1
ATOM 1582 O O . PHE A 1 200 ? -0.396 16.456 28.025 1.00 73.88 200 PHE A O 1
ATOM 1589 N N . LYS A 1 201 ? -0.833 18.639 27.704 1.00 79.75 201 LYS A N 1
ATOM 1590 C CA . LYS A 1 201 ? -2.281 18.512 27.909 1.00 79.75 201 LYS A CA 1
ATOM 1591 C C . LYS A 1 201 ? -2.971 18.298 26.568 1.00 79.75 201 LYS A C 1
ATOM 1593 O O . LYS A 1 201 ? -2.719 19.024 25.612 1.00 79.75 201 LYS A O 1
ATOM 1598 N N . LEU A 1 202 ? -3.874 17.324 26.504 1.00 83.06 202 LEU A N 1
ATOM 1599 C CA . LEU A 1 202 ? -4.773 17.175 25.364 1.00 83.06 202 LEU A CA 1
ATOM 1600 C C . LEU A 1 202 ? -5.714 18.388 25.317 1.00 83.06 202 LEU A C 1
ATOM 1602 O O . LEU A 1 202 ? -6.485 18.599 26.251 1.00 83.06 202 LEU A O 1
ATOM 1606 N N . ASN A 1 203 ? -5.640 19.169 24.242 1.00 84.06 203 ASN A N 1
ATOM 1607 C CA . ASN A 1 203 ? -6.497 20.330 24.016 1.00 84.06 203 ASN A CA 1
ATOM 1608 C C . ASN A 1 203 ? -7.812 19.919 23.344 1.00 84.06 203 ASN A C 1
ATOM 1610 O O . ASN A 1 203 ? -8.895 20.255 23.815 1.00 84.06 203 ASN A O 1
ATOM 1614 N N . SER A 1 204 ? -7.730 19.149 22.256 1.00 86.38 204 SER A N 1
ATOM 1615 C CA . SER A 1 204 ? -8.912 18.599 21.594 1.00 86.38 204 SER A CA 1
ATOM 1616 C C . SER A 1 204 ? -8.642 17.231 20.977 1.00 86.38 204 SER A C 1
ATOM 1618 O O . SER A 1 204 ? -7.525 16.908 20.572 1.00 86.38 204 SER A O 1
ATOM 1620 N N . LEU A 1 205 ? -9.698 16.421 20.932 1.00 89.00 205 LEU A N 1
ATOM 1621 C CA . LEU A 1 205 ? -9.747 15.120 20.281 1.00 89.00 205 LEU A CA 1
ATOM 1622 C C . LEU A 1 205 ? -11.067 15.035 19.522 1.00 89.00 205 LEU A C 1
ATOM 1624 O O . LEU A 1 205 ? -12.130 15.223 20.112 1.00 89.00 205 LEU A O 1
ATOM 1628 N N . LYS A 1 206 ? -10.996 14.712 18.234 1.00 90.50 206 LYS A N 1
ATOM 1629 C CA . LYS A 1 206 ? -12.164 14.382 17.420 1.00 90.50 206 LYS A CA 1
ATOM 1630 C C . LYS A 1 206 ? -11.915 13.070 16.694 1.00 90.50 206 LYS A C 1
ATOM 1632 O O . LYS A 1 206 ? -11.051 13.007 15.822 1.00 90.50 206 LYS A O 1
ATOM 1637 N N . LEU A 1 207 ? -12.678 12.040 17.043 1.00 90.75 207 LEU A N 1
ATOM 1638 C CA . LEU A 1 207 ? -12.675 10.774 16.319 1.00 90.75 207 LEU A CA 1
ATOM 1639 C C . LEU A 1 207 ? -13.591 10.877 15.095 1.00 90.75 207 LEU A C 1
ATOM 1641 O O . LEU A 1 207 ? -14.690 11.428 15.149 1.00 90.75 207 LEU A O 1
ATOM 1645 N N . GLY A 1 208 ? -13.105 10.376 13.968 1.00 89.56 208 GLY A N 1
ATOM 1646 C CA . GLY A 1 208 ? -13.901 10.103 12.783 1.00 89.56 208 GLY A CA 1
ATOM 1647 C C . GLY A 1 208 ? -14.760 8.848 12.964 1.00 89.56 208 GLY A C 1
ATOM 1648 O O . GLY A 1 208 ? -14.619 8.131 13.957 1.00 89.56 208 GLY A O 1
ATOM 1649 N N . PRO A 1 209 ? -15.641 8.553 11.995 1.00 91.94 209 PRO A N 1
ATOM 1650 C CA . PRO A 1 209 ? -16.514 7.392 12.073 1.00 91.94 209 PRO A CA 1
ATOM 1651 C C . PRO A 1 209 ? -15.702 6.084 12.139 1.00 91.94 209 PRO A C 1
ATOM 1653 O O . PRO A 1 209 ? -14.708 5.951 11.417 1.00 91.94 209 PRO A O 1
ATOM 1656 N N . PRO A 1 210 ? -16.136 5.099 12.947 1.00 93.69 210 PRO A N 1
ATOM 1657 C CA . PRO A 1 210 ? -15.467 3.808 13.051 1.00 93.69 210 PRO A CA 1
ATOM 1658 C C . PRO A 1 210 ? -15.502 3.049 11.720 1.00 93.69 210 PRO A C 1
ATOM 1660 O O . PRO A 1 210 ? -16.511 3.039 11.002 1.00 93.69 210 PRO A O 1
ATOM 1663 N N . ARG A 1 211 ? -14.406 2.351 11.419 1.00 92.62 211 ARG A N 1
ATOM 1664 C CA . ARG A 1 211 ? -14.300 1.399 10.307 1.00 92.62 211 ARG A CA 1
ATOM 1665 C C . ARG A 1 211 ? -13.802 0.060 10.825 1.00 92.62 211 ARG A C 1
ATOM 1667 O O . ARG A 1 211 ? -12.828 0.017 11.567 1.00 92.62 211 ARG A O 1
ATOM 1674 N N . LEU A 1 212 ? -14.462 -1.026 10.439 1.00 93.81 212 LEU A N 1
ATOM 1675 C CA . LEU A 1 212 ? -13.956 -2.367 10.713 1.00 93.81 212 LEU A CA 1
ATOM 1676 C C . LEU A 1 212 ? -12.905 -2.715 9.653 1.00 93.81 212 LEU A C 1
ATOM 1678 O O . LEU A 1 212 ? -13.171 -2.575 8.460 1.00 93.81 212 LEU A O 1
ATOM 1682 N N . VAL A 1 213 ? -11.712 -3.122 10.080 1.00 92.56 213 VAL A N 1
ATOM 1683 C CA . VAL A 1 213 ? -10.548 -3.337 9.208 1.00 92.56 213 VAL A CA 1
ATOM 1684 C C . VAL A 1 213 ? -9.749 -4.564 9.641 1.00 92.56 213 VAL A C 1
ATOM 1686 O O . VAL A 1 213 ? -9.883 -5.045 10.768 1.00 92.56 213 VAL A O 1
ATOM 1689 N N . TYR A 1 214 ? -8.859 -5.033 8.770 1.00 92.19 214 TYR A N 1
ATOM 1690 C CA . TYR A 1 214 ? -7.769 -5.924 9.152 1.00 92.19 214 TYR A CA 1
ATOM 1691 C C . TYR A 1 214 ? -6.500 -5.113 9.412 1.00 92.19 214 TYR A C 1
ATOM 1693 O O . TYR A 1 214 ? -5.881 -4.592 8.489 1.00 92.19 214 TYR A O 1
ATOM 1701 N N . TYR A 1 215 ? -6.088 -4.998 10.672 1.00 90.06 215 TYR A N 1
ATOM 1702 C CA . TYR A 1 215 ? -4.838 -4.333 11.018 1.00 90.06 215 TYR A CA 1
ATOM 1703 C C . TYR A 1 215 ? -3.662 -5.309 10.947 1.00 90.06 215 TYR A C 1
ATOM 1705 O O . TYR A 1 215 ? -3.633 -6.306 11.671 1.00 90.06 215 TYR A O 1
ATOM 1713 N N . ALA A 1 216 ? -2.678 -4.998 10.109 1.00 86.38 216 ALA A N 1
ATOM 1714 C CA . ALA A 1 216 ? -1.409 -5.706 10.025 1.00 86.38 216 ALA A CA 1
ATOM 1715 C C . ALA A 1 216 ? -0.300 -4.799 10.571 1.00 86.38 216 ALA A C 1
ATOM 1717 O O . ALA A 1 216 ? 0.032 -3.781 9.959 1.00 86.38 216 ALA A O 1
ATOM 1718 N N . GLY A 1 217 ? 0.258 -5.155 11.732 1.00 77.25 217 GLY A N 1
ATOM 1719 C CA . GLY A 1 217 ? 1.430 -4.466 12.277 1.00 77.25 217 GLY A CA 1
ATOM 1720 C C . GLY A 1 217 ? 2.656 -4.640 11.374 1.00 77.25 217 GLY A C 1
ATOM 1721 O O . GLY A 1 217 ? 2.706 -5.571 10.574 1.00 77.25 217 GLY A O 1
ATOM 1722 N N . GLU A 1 218 ? 3.658 -3.768 11.513 1.00 70.50 218 GLU A N 1
ATOM 1723 C CA . GLU A 1 218 ? 4.849 -3.762 10.642 1.00 70.50 218 GLU A CA 1
ATOM 1724 C C . GLU A 1 218 ? 5.582 -5.113 10.604 1.00 70.50 218 GLU A C 1
ATOM 1726 O O . GLU A 1 218 ? 6.038 -5.537 9.545 1.00 70.50 218 GLU A O 1
ATOM 1731 N N . THR A 1 219 ? 5.628 -5.812 11.740 1.00 66.44 219 THR A N 1
ATOM 1732 C CA . THR A 1 219 ? 6.321 -7.098 11.911 1.00 66.44 219 THR A CA 1
ATOM 1733 C C . THR A 1 219 ? 5.375 -8.288 12.088 1.00 66.44 219 THR A C 1
ATOM 1735 O O . THR A 1 219 ? 5.831 -9.413 12.278 1.00 66.44 219 THR A O 1
ATOM 1738 N N . ALA A 1 220 ? 4.054 -8.073 12.055 1.00 68.62 220 ALA A N 1
ATOM 1739 C CA . ALA A 1 220 ? 3.095 -9.125 12.374 1.00 68.62 220 ALA A CA 1
ATOM 1740 C C . ALA A 1 220 ? 2.823 -10.018 11.145 1.00 68.62 220 ALA A C 1
ATOM 1742 O O . ALA A 1 220 ? 2.377 -9.504 10.116 1.00 68.62 220 ALA A O 1
ATOM 1743 N N . PRO A 1 221 ? 3.027 -11.349 11.237 1.00 75.31 221 PRO A N 1
ATOM 1744 C CA . PRO A 1 221 ? 2.701 -12.270 10.144 1.00 75.31 221 PRO A CA 1
ATOM 1745 C C . PRO A 1 221 ? 1.185 -12.431 9.939 1.00 75.31 221 PRO A C 1
ATOM 1747 O O . PRO A 1 221 ? 0.741 -12.816 8.857 1.00 75.31 221 PRO A O 1
ATOM 1750 N N . GLU A 1 222 ? 0.393 -12.101 10.963 1.00 86.75 222 GLU A N 1
ATOM 1751 C CA . GLU A 1 222 ? -1.065 -12.190 10.955 1.00 86.75 222 GLU A CA 1
ATOM 1752 C C . GLU A 1 222 ? -1.706 -10.809 11.111 1.00 86.75 222 GLU A C 1
ATOM 1754 O O . GLU A 1 222 ? -1.277 -9.997 11.939 1.00 86.75 222 GLU A O 1
ATOM 1759 N N . ALA A 1 223 ? -2.780 -10.563 10.361 1.00 89.94 223 ALA A N 1
ATOM 1760 C CA . ALA A 1 223 ? -3.612 -9.386 10.546 1.00 89.94 223 ALA A CA 1
ATOM 1761 C C . ALA A 1 223 ? -4.764 -9.671 11.514 1.00 89.94 223 ALA A C 1
ATOM 1763 O O . ALA A 1 223 ? -5.404 -10.727 11.481 1.00 89.94 223 ALA A O 1
ATOM 1764 N N . ARG A 1 224 ? -5.053 -8.687 12.364 1.00 90.06 224 ARG A N 1
ATOM 1765 C CA . ARG A 1 224 ? -6.090 -8.753 13.398 1.00 90.06 224 ARG A CA 1
ATOM 1766 C C . ARG A 1 224 ? -7.328 -8.000 12.948 1.00 90.06 224 ARG A C 1
ATOM 1768 O O . ARG A 1 224 ? -7.215 -6.948 12.324 1.00 90.06 224 ARG A O 1
ATOM 1775 N N . LEU A 1 225 ? -8.507 -8.507 13.294 1.00 93.81 225 LEU A N 1
ATOM 1776 C CA . LEU A 1 225 ? -9.729 -7.730 13.127 1.00 93.81 225 LEU A CA 1
ATOM 1777 C C . LEU A 1 225 ? -9.718 -6.568 14.127 1.00 93.81 225 LEU A C 1
ATOM 1779 O O . LEU A 1 225 ? -9.568 -6.792 15.328 1.00 93.81 225 LEU A O 1
ATOM 1783 N N . ALA A 1 226 ? -9.883 -5.343 13.640 1.00 94.00 226 ALA A N 1
ATOM 1784 C CA . ALA A 1 226 ? -9.793 -4.144 14.459 1.00 94.00 226 ALA A CA 1
ATOM 1785 C C . ALA A 1 226 ? -10.811 -3.077 14.045 1.00 94.00 226 ALA A C 1
ATOM 1787 O O . ALA A 1 226 ? -11.208 -2.980 12.885 1.00 94.00 226 ALA A O 1
ATOM 1788 N N . TRP A 1 227 ? -11.195 -2.245 15.006 1.00 95.06 227 TRP A N 1
ATOM 1789 C CA . TRP A 1 227 ? -11.859 -0.974 14.763 1.00 95.06 227 TRP A CA 1
ATOM 1790 C C . TRP A 1 227 ? -10.803 0.109 14.545 1.00 95.06 227 TRP A C 1
ATOM 1792 O O . TRP A 1 227 ? -9.957 0.347 15.408 1.00 95.06 227 TRP A O 1
ATOM 1802 N N . TYR A 1 228 ? -10.855 0.759 13.389 1.00 92.81 228 TYR A N 1
ATOM 1803 C CA . TYR A 1 228 ? -10.015 1.890 13.026 1.00 92.81 228 TYR A CA 1
ATOM 1804 C C . TYR A 1 228 ? -10.787 3.200 13.164 1.00 92.81 228 TYR A C 1
ATOM 1806 O O . TYR A 1 228 ? -11.917 3.321 12.680 1.00 92.81 228 TYR A O 1
ATOM 1814 N N . PHE A 1 229 ? -10.136 4.189 13.767 1.00 91.44 229 PHE A N 1
ATOM 1815 C CA . PHE A 1 229 ? -10.615 5.558 13.869 1.00 91.44 229 PHE A CA 1
ATOM 1816 C C . PHE A 1 229 ? -9.551 6.507 13.335 1.00 91.44 229 PHE A C 1
ATOM 1818 O O . PHE A 1 229 ? -8.397 6.480 13.761 1.00 91.44 229 PHE A O 1
ATOM 1825 N N . LYS A 1 230 ? -9.970 7.402 12.448 1.00 88.06 230 LYS A N 1
ATOM 1826 C CA . LYS A 1 230 ? -9.179 8.564 12.058 1.00 88.06 230 LYS A CA 1
ATOM 1827 C C . LYS A 1 230 ? -9.376 9.647 13.117 1.00 88.06 230 LYS A C 1
ATOM 1829 O O . LYS A 1 230 ? -10.486 10.145 13.258 1.00 88.06 230 LYS A O 1
ATOM 1834 N N . ALA A 1 231 ? -8.353 9.978 13.888 1.00 87.31 231 ALA A N 1
ATOM 1835 C CA . ALA A 1 231 ? -8.428 10.942 14.980 1.00 87.31 231 ALA A CA 1
ATOM 1836 C C . ALA A 1 231 ? -7.766 12.262 14.583 1.00 87.31 231 ALA A C 1
ATOM 1838 O O . ALA A 1 231 ? -6.648 12.255 14.090 1.00 87.31 231 ALA A O 1
ATOM 1839 N N . MET A 1 232 ? -8.422 13.392 14.838 1.00 87.94 232 MET A N 1
ATOM 1840 C CA . MET A 1 232 ? -7.777 14.707 14.867 1.00 87.94 232 MET A CA 1
ATOM 1841 C C . MET A 1 232 ? -7.414 15.026 16.310 1.00 87.94 232 MET A C 1
ATOM 1843 O O . MET A 1 232 ? -8.299 15.061 17.170 1.00 87.94 232 MET A O 1
ATOM 1847 N N . ILE A 1 233 ? -6.131 15.252 16.569 1.00 86.00 233 ILE A N 1
ATOM 1848 C CA . ILE A 1 233 ? -5.597 15.445 17.916 1.00 86.00 233 ILE A CA 1
ATOM 1849 C C . ILE A 1 233 ? -4.872 16.783 17.971 1.00 86.00 233 ILE A C 1
ATOM 1851 O O . ILE A 1 233 ? -4.044 17.086 17.114 1.00 86.00 233 ILE A O 1
ATOM 1855 N N . SER A 1 234 ? -5.175 17.578 18.993 1.00 86.31 234 SER A N 1
ATOM 1856 C CA . SER A 1 234 ? -4.462 18.806 19.333 1.00 86.31 234 SER A CA 1
ATOM 1857 C C . SER A 1 234 ? -3.978 18.711 20.772 1.00 86.31 234 SER A C 1
ATOM 1859 O O . SER A 1 234 ? -4.761 18.427 21.680 1.00 86.31 234 SER A O 1
ATOM 1861 N N . ILE A 1 235 ? -2.695 18.975 20.982 1.00 85.38 235 ILE A N 1
ATOM 1862 C CA . ILE A 1 235 ? -2.043 19.021 22.287 1.00 85.38 235 ILE A CA 1
ATOM 1863 C C . ILE A 1 235 ? -1.511 20.426 22.556 1.00 85.38 235 ILE A C 1
ATOM 1865 O O . ILE A 1 235 ? -0.924 21.070 21.683 1.00 85.38 235 ILE A O 1
ATOM 1869 N N . ASP A 1 236 ? -1.712 20.891 23.779 1.00 84.81 236 ASP A N 1
ATOM 1870 C CA . ASP A 1 236 ? -1.154 22.129 24.303 1.00 84.81 236 ASP A CA 1
ATOM 1871 C C . ASP A 1 236 ? 0.264 21.874 24.833 1.00 84.81 236 ASP A C 1
ATOM 1873 O O . ASP A 1 236 ? 0.469 21.086 25.764 1.00 84.81 236 ASP A O 1
ATOM 1877 N N . ARG A 1 237 ? 1.250 22.547 24.228 1.00 81.12 237 ARG A N 1
ATOM 1878 C CA . ARG A 1 237 ? 2.665 22.504 24.624 1.00 81.12 237 ARG A CA 1
ATOM 1879 C C . ARG A 1 237 ? 3.074 23.685 25.520 1.00 81.12 237 ARG A C 1
ATOM 1881 O O . ARG A 1 237 ? 4.264 23.904 25.737 1.00 81.12 237 ARG A O 1
ATOM 1888 N N . GLY A 1 238 ? 2.130 24.491 26.003 1.00 80.38 238 GLY A N 1
ATOM 1889 C CA . GLY A 1 238 ? 2.350 25.657 26.866 1.00 80.38 238 GLY A CA 1
ATOM 1890 C C . GLY A 1 238 ? 2.831 26.922 26.142 1.00 80.38 238 GLY A C 1
ATOM 1891 O O . GLY A 1 238 ? 2.589 28.023 26.623 1.00 80.38 238 GLY A O 1
ATOM 1892 N N . ARG A 1 239 ? 3.482 26.796 24.976 1.00 80.19 239 ARG A N 1
ATOM 1893 C CA . ARG A 1 239 ? 3.853 27.925 24.087 1.00 80.19 239 ARG A CA 1
ATOM 1894 C C . ARG A 1 239 ? 3.075 27.944 22.767 1.00 80.19 239 ARG A C 1
ATOM 1896 O O . ARG A 1 239 ? 3.356 28.760 21.897 1.00 80.19 239 ARG A O 1
ATOM 1903 N N . GLY A 1 240 ? 2.134 27.019 22.605 1.00 78.75 240 GLY A N 1
ATOM 1904 C CA . GLY A 1 240 ? 1.356 26.836 21.389 1.00 78.75 240 GLY A CA 1
ATOM 1905 C C . GLY A 1 240 ? 0.751 25.440 21.312 1.00 78.75 240 GLY A C 1
ATOM 1906 O O . GLY A 1 240 ? 1.043 24.566 22.132 1.00 78.75 240 GLY A O 1
ATOM 1907 N N . TYR A 1 241 ? -0.076 25.236 20.294 1.00 80.56 241 TYR A N 1
ATOM 1908 C CA . TYR A 1 241 ? -0.692 23.948 20.015 1.00 80.56 241 TYR A CA 1
ATOM 1909 C C . TYR A 1 241 ? 0.102 23.214 18.941 1.00 80.56 241 TYR A C 1
ATOM 1911 O O . TYR A 1 241 ? 0.521 23.797 17.945 1.00 80.56 241 TYR A O 1
ATOM 1919 N N . SER A 1 242 ? 0.280 21.916 19.135 1.00 79.56 242 SER A N 1
ATOM 1920 C CA . SER A 1 242 ? 0.749 21.006 18.090 1.00 79.56 242 SER A CA 1
ATOM 1921 C C . SER A 1 242 ? -0.260 19.885 17.948 1.00 79.56 242 SER A C 1
ATOM 1923 O O . SER A 1 242 ? -1.098 19.683 18.826 1.00 79.56 242 SER A O 1
ATOM 1925 N N . GLY A 1 243 ? -0.235 19.178 16.836 1.00 77.75 243 GLY A N 1
ATOM 1926 C CA . GLY A 1 243 ? -1.238 18.168 16.594 1.00 77.75 243 GLY A CA 1
ATOM 1927 C C . GLY A 1 243 ? -1.240 17.726 15.157 1.00 77.75 243 GLY A C 1
ATOM 1928 O O . GLY A 1 243 ? -0.479 18.213 14.322 1.00 77.75 243 GLY A O 1
ATOM 1929 N N . GLY A 1 244 ? -2.123 16.792 14.886 1.00 81.19 244 GLY A N 1
ATOM 1930 C CA . GLY A 1 244 ? -2.255 16.220 13.576 1.00 81.19 244 GLY A CA 1
ATOM 1931 C C . GLY A 1 244 ? -3.356 15.195 13.566 1.00 81.19 244 GLY A C 1
ATOM 1932 O O . GLY A 1 244 ? -4.057 14.943 14.547 1.00 81.19 244 GLY A O 1
ATOM 1933 N N . GLU A 1 245 ? -3.503 14.620 12.397 1.00 82.19 245 GLU A N 1
ATOM 1934 C CA . GLU A 1 245 ? -4.360 13.478 12.223 1.00 82.19 245 GLU A CA 1
ATOM 1935 C C . GLU A 1 245 ? -3.568 12.202 12.582 1.00 82.19 245 GLU A C 1
ATOM 1937 O O . GLU A 1 245 ? -2.372 12.102 12.292 1.00 82.19 245 GLU A O 1
ATOM 1942 N N . GLU A 1 246 ? -4.217 11.226 13.204 1.00 82.00 246 GLU A N 1
ATOM 1943 C CA . GLU A 1 246 ? -3.634 9.947 13.609 1.00 82.00 246 GLU A CA 1
ATOM 1944 C C . GLU A 1 246 ? -4.612 8.795 13.352 1.00 82.00 246 GLU A C 1
ATOM 1946 O O . GLU A 1 246 ? -5.829 8.969 13.372 1.00 82.00 246 GLU A O 1
ATOM 1951 N N . GLY A 1 247 ? -4.078 7.596 13.114 1.00 85.38 247 GLY A N 1
ATOM 1952 C CA . GLY A 1 247 ? -4.870 6.369 13.055 1.00 85.38 247 GLY A CA 1
ATOM 1953 C C . GLY A 1 247 ? -4.872 5.663 14.408 1.00 85.38 247 GLY A C 1
ATOM 1954 O O . GLY A 1 247 ? -3.815 5.246 14.885 1.00 85.38 247 GLY A O 1
ATOM 1955 N N . ILE A 1 248 ? -6.052 5.491 14.999 1.00 88.81 248 ILE A N 1
ATOM 1956 C CA . ILE A 1 248 ? -6.252 4.773 16.260 1.00 88.81 248 ILE A CA 1
ATOM 1957 C C . ILE A 1 248 ? -6.863 3.414 15.955 1.00 88.81 248 ILE A C 1
ATOM 1959 O O . ILE A 1 248 ? -7.865 3.320 15.248 1.00 88.81 248 ILE A O 1
ATOM 1963 N N . VAL A 1 249 ? -6.253 2.362 16.490 1.00 91.88 249 VAL A N 1
ATOM 1964 C CA . VAL A 1 249 ? -6.626 0.977 16.203 1.00 91.88 249 VAL A CA 1
ATOM 1965 C C . VAL A 1 249 ? -6.984 0.281 17.507 1.00 91.88 249 VAL A C 1
ATOM 1967 O O . VAL A 1 249 ? -6.161 0.206 18.417 1.00 91.88 249 VAL A O 1
ATOM 1970 N N . ILE A 1 250 ? -8.203 -0.242 17.593 1.00 94.31 250 ILE A N 1
ATOM 1971 C CA . ILE A 1 250 ? -8.699 -1.015 18.734 1.00 94.31 250 ILE A CA 1
ATOM 1972 C C . ILE A 1 250 ? -8.955 -2.444 18.272 1.00 94.31 250 ILE A C 1
ATOM 1974 O O . ILE A 1 250 ? -9.691 -2.656 17.310 1.00 94.31 250 ILE A O 1
ATOM 1978 N N . ASP A 1 251 ? -8.361 -3.426 18.941 1.00 94.12 251 ASP A N 1
ATOM 1979 C CA . ASP A 1 251 ? -8.597 -4.837 18.647 1.00 94.12 251 ASP A CA 1
ATOM 1980 C C . ASP A 1 251 ? -10.092 -5.155 18.809 1.00 94.12 251 ASP A C 1
ATOM 1982 O O . ASP A 1 251 ? -10.696 -4.895 19.852 1.00 94.12 251 ASP A O 1
ATOM 1986 N N . ALA A 1 252 ? -10.721 -5.690 17.762 1.00 95.94 252 ALA A N 1
ATOM 1987 C CA . ALA A 1 252 ? -12.164 -5.908 17.749 1.00 95.94 252 ALA A CA 1
ATOM 1988 C C . ALA A 1 252 ? -12.596 -7.120 18.594 1.00 95.94 252 ALA A C 1
ATOM 1990 O O . ALA A 1 252 ? -13.795 -7.355 18.766 1.00 95.94 252 ALA A O 1
ATOM 1991 N N . LEU A 1 253 ? -11.645 -7.912 19.097 1.00 94.19 253 LEU A N 1
ATOM 1992 C CA . LEU A 1 253 ? -11.885 -9.085 19.928 1.00 94.19 253 LEU A CA 1
ATOM 1993 C C . LEU A 1 253 ? -11.650 -8.795 21.409 1.00 94.19 253 LEU A C 1
ATOM 1995 O O . LEU A 1 253 ? -12.425 -9.283 22.231 1.00 94.19 253 LEU A O 1
ATOM 1999 N N . THR A 1 254 ? -10.597 -8.046 21.744 1.00 93.88 254 THR A N 1
ATOM 2000 C CA . THR A 1 254 ? -10.238 -7.748 23.144 1.00 93.88 254 THR A CA 1
ATOM 2001 C C . THR A 1 254 ? -10.696 -6.366 23.598 1.00 93.88 254 THR A C 1
ATOM 2003 O O . THR A 1 254 ? -10.901 -6.151 24.788 1.00 93.88 254 THR A O 1
ATOM 2006 N N . GLY A 1 255 ? -10.876 -5.426 22.668 1.00 94.44 255 GLY A N 1
ATOM 2007 C CA . GLY A 1 255 ? -11.122 -4.022 22.988 1.00 94.44 255 GLY A CA 1
ATOM 2008 C C . GLY A 1 255 ? -9.915 -3.277 23.512 1.00 94.44 255 GLY A C 1
ATOM 2009 O O . GLY A 1 255 ? -10.066 -2.149 23.969 1.00 94.44 255 GLY A O 1
ATOM 2010 N N . GLU A 1 256 ? -8.728 -3.866 23.414 1.00 93.06 256 GLU A N 1
ATOM 2011 C CA . GLU A 1 256 ? -7.479 -3.204 23.751 1.00 93.06 256 GLU A CA 1
ATOM 2012 C C . GLU A 1 256 ? -6.987 -2.349 22.586 1.00 93.06 256 GLU A C 1
ATOM 2014 O O . GLU A 1 256 ? -7.164 -2.681 21.409 1.00 93.06 256 GLU A O 1
ATOM 2019 N N . ARG A 1 257 ? -6.326 -1.236 22.905 1.00 90.62 257 ARG A N 1
ATOM 2020 C CA . ARG A 1 257 ? -5.677 -0.426 21.881 1.00 90.62 257 ARG A CA 1
ATOM 2021 C C . ARG A 1 257 ? -4.432 -1.130 21.364 1.00 90.62 257 ARG A C 1
ATOM 2023 O O . ARG A 1 257 ? -3.523 -1.455 22.124 1.00 90.62 257 ARG A O 1
ATOM 2030 N N . ILE A 1 258 ? -4.357 -1.265 20.048 1.00 88.00 258 ILE A N 1
ATOM 2031 C CA . ILE A 1 258 ? -3.149 -1.701 19.365 1.00 88.00 258 ILE A CA 1
ATOM 2032 C C . ILE A 1 258 ? -2.244 -0.480 19.200 1.00 88.00 258 ILE A C 1
ATOM 2034 O O . ILE A 1 258 ? -2.647 0.546 18.647 1.00 88.00 258 ILE A O 1
ATOM 2038 N N . LYS A 1 259 ? -1.009 -0.581 19.698 1.00 79.25 259 LYS A N 1
ATOM 2039 C CA . LYS A 1 259 ? -0.013 0.482 19.549 1.00 79.25 259 LYS A CA 1
ATOM 2040 C C . LYS A 1 259 ? 0.358 0.616 18.071 1.00 79.25 259 LYS A C 1
ATOM 2042 O O . LYS A 1 259 ? 0.922 -0.303 17.481 1.00 79.25 259 LYS A O 1
ATOM 2047 N N . THR A 1 260 ? 0.032 1.757 17.482 1.00 73.50 260 THR A N 1
ATOM 2048 C CA . THR A 1 260 ? 0.493 2.149 16.150 1.00 73.50 260 THR A CA 1
ATOM 2049 C C . THR A 1 260 ? 1.837 2.876 16.282 1.00 73.50 260 THR A C 1
ATOM 2051 O O . THR A 1 260 ? 2.078 3.524 17.308 1.00 73.50 260 THR A O 1
ATOM 2054 N N . PRO A 1 261 ? 2.761 2.745 15.313 1.00 61.03 261 PRO A N 1
ATOM 2055 C CA . PRO A 1 261 ? 3.995 3.519 15.324 1.00 61.03 261 PRO A CA 1
ATOM 2056 C C . PRO A 1 261 ? 3.636 5.008 15.288 1.00 61.03 261 PRO A C 1
ATOM 2058 O O . PRO A 1 261 ? 3.050 5.507 14.327 1.00 61.03 261 PRO A O 1
ATOM 2061 N N . TYR A 1 262 ? 3.931 5.692 16.392 1.00 47.69 262 TYR A N 1
ATOM 2062 C CA . TYR A 1 262 ? 3.657 7.110 16.579 1.00 47.69 262 TYR A CA 1
ATOM 2063 C C . TYR A 1 262 ? 4.337 7.930 15.488 1.00 47.69 262 TYR A C 1
ATOM 2065 O O . TYR A 1 262 ? 5.544 7.809 15.280 1.00 47.69 262 TYR A O 1
ATOM 2073 N N . ARG A 1 263 ? 3.588 8.831 14.851 1.00 50.69 263 ARG A N 1
ATOM 2074 C CA . ARG A 1 263 ? 4.175 9.991 14.177 1.00 50.69 263 ARG A CA 1
ATOM 2075 C C . ARG A 1 263 ? 3.407 11.239 14.572 1.00 50.69 263 ARG A C 1
ATOM 2077 O O . ARG A 1 263 ? 2.515 11.681 13.856 1.00 50.69 263 ARG A O 1
ATOM 2084 N N . LEU A 1 264 ? 3.800 11.795 15.712 1.00 39.00 264 LEU A N 1
ATOM 2085 C CA . LEU A 1 264 ? 3.692 13.230 15.922 1.00 39.00 264 LEU A CA 1
ATOM 2086 C C . LEU A 1 264 ? 4.980 13.868 15.381 1.00 39.00 264 LEU A C 1
ATOM 2088 O O . LEU A 1 264 ? 6.056 13.350 15.693 1.00 39.00 264 LEU A O 1
ATOM 2092 N N . PRO A 1 265 ? 4.896 14.932 14.569 1.00 37.41 265 PRO A N 1
ATOM 2093 C CA . PRO A 1 265 ? 6.043 15.788 14.291 1.00 37.41 265 PRO A CA 1
ATOM 2094 C C . PRO A 1 265 ? 6.541 16.539 15.543 1.00 37.41 265 PRO A C 1
ATOM 2096 O O . PRO A 1 265 ? 5.752 16.821 16.487 1.00 37.41 265 PRO A O 1
#